Protein AF-A0A2V3PYH8-F1 (afdb_monomer)

Structure (mmCIF, N/CA/C/O backbone):
data_AF-A0A2V3PYH8-F1
#
_entry.id   AF-A0A2V3PYH8-F1
#
loop_
_atom_site.group_PDB
_atom_site.id
_atom_site.type_symbol
_atom_site.label_atom_id
_atom_site.label_alt_id
_atom_site.label_comp_id
_atom_site.label_asym_id
_atom_site.label_entity_id
_atom_site.label_seq_id
_atom_site.pdbx_PDB_ins_code
_atom_site.Cartn_x
_atom_site.Cartn_y
_atom_site.Cartn_z
_atom_site.occupancy
_atom_site.B_iso_or_equiv
_atom_site.auth_seq_id
_atom_site.auth_comp_id
_atom_site.auth_asym_id
_atom_site.auth_atom_id
_atom_site.pdbx_PDB_model_num
ATOM 1 N N . MET A 1 1 ? 28.987 2.309 -31.994 1.00 71.12 1 MET A N 1
ATOM 2 C CA . MET A 1 1 ? 28.304 2.665 -30.737 1.00 71.12 1 MET A CA 1
ATOM 3 C C . MET A 1 1 ? 28.201 4.169 -30.700 1.00 71.12 1 MET A C 1
ATOM 5 O O . MET A 1 1 ? 29.230 4.831 -30.757 1.00 71.12 1 MET A O 1
ATOM 9 N N . LYS A 1 2 ? 26.974 4.675 -30.732 1.00 86.25 2 LYS A N 1
ATOM 10 C CA . LYS A 1 2 ? 26.600 6.082 -30.857 1.00 86.25 2 LYS A CA 1
ATOM 11 C C . LYS A 1 2 ? 26.228 6.678 -29.499 1.00 86.25 2 LYS A C 1
ATOM 13 O O . LYS A 1 2 ? 26.457 7.865 -29.296 1.00 86.25 2 LYS A O 1
ATOM 18 N N . HIS A 1 3 ? 25.691 5.871 -28.577 1.00 88.50 3 HIS A N 1
ATOM 19 C CA . HIS A 1 3 ? 25.130 6.361 -27.312 1.00 88.50 3 HIS A CA 1
ATOM 20 C C . HIS A 1 3 ? 25.946 5.980 -26.070 1.00 88.50 3 HIS A C 1
ATOM 22 O O . HIS A 1 3 ? 26.006 6.759 -25.122 1.00 88.50 3 HIS A O 1
ATOM 28 N N . PHE A 1 4 ? 26.593 4.814 -26.068 1.00 91.12 4 PHE A N 1
ATOM 29 C CA . PHE A 1 4 ? 27.375 4.328 -24.925 1.00 91.12 4 PHE A CA 1
ATOM 30 C C . PHE A 1 4 ? 28.872 4.593 -25.098 1.00 91.12 4 PHE A C 1
ATOM 32 O O . PHE A 1 4 ? 29.422 4.387 -26.182 1.00 91.12 4 PHE A O 1
ATOM 39 N N . SER A 1 5 ? 29.553 4.996 -24.022 1.00 88.62 5 SER A N 1
ATOM 40 C CA . SER A 1 5 ? 31.001 5.240 -24.036 1.00 88.62 5 SER A CA 1
ATOM 41 C C . SER A 1 5 ? 31.653 4.869 -22.702 1.00 88.62 5 SER A C 1
ATOM 43 O O . SER A 1 5 ? 31.011 4.907 -21.656 1.00 88.62 5 SER A O 1
ATOM 45 N N . ASN A 1 6 ? 32.935 4.487 -22.748 1.00 88.81 6 ASN A N 1
ATOM 46 C CA . ASN A 1 6 ? 33.766 4.216 -21.566 1.00 88.81 6 ASN A CA 1
ATOM 47 C C . ASN A 1 6 ? 33.149 3.238 -20.549 1.00 88.81 6 ASN A C 1
ATOM 49 O O . ASN A 1 6 ? 33.275 3.440 -19.348 1.00 88.81 6 ASN A O 1
ATOM 53 N N . ILE A 1 7 ? 32.485 2.182 -21.026 1.00 90.75 7 ILE A N 1
ATOM 54 C CA . ILE A 1 7 ? 31.854 1.188 -20.152 1.00 90.75 7 ILE A CA 1
ATOM 55 C C . ILE A 1 7 ? 32.942 0.412 -19.401 1.00 90.75 7 ILE A C 1
ATOM 57 O O . ILE A 1 7 ? 33.804 -0.213 -20.020 1.00 90.75 7 ILE A O 1
ATOM 61 N N . THR A 1 8 ? 32.879 0.429 -18.074 1.00 89.50 8 THR A N 1
ATOM 62 C CA . THR A 1 8 ? 33.868 -0.196 -17.179 1.00 89.50 8 THR A CA 1
ATOM 63 C C . THR A 1 8 ? 33.378 -1.491 -16.528 1.00 89.50 8 THR A C 1
ATOM 65 O O . THR A 1 8 ? 34.189 -2.297 -16.075 1.00 89.50 8 THR A O 1
ATOM 68 N N . SER A 1 9 ? 32.062 -1.719 -16.492 1.00 89.94 9 SER A N 1
ATOM 69 C CA . SER A 1 9 ? 31.427 -2.898 -15.888 1.00 89.94 9 SER A CA 1
ATOM 70 C C . SER A 1 9 ? 30.002 -3.114 -16.418 1.00 89.94 9 SER A C 1
ATOM 72 O O . SER A 1 9 ? 29.448 -2.251 -17.104 1.00 89.94 9 SER A O 1
ATOM 74 N N . LEU A 1 10 ? 29.386 -4.259 -16.089 1.00 87.81 10 LEU A N 1
ATOM 75 C CA . LEU A 1 10 ? 27.975 -4.509 -16.408 1.00 87.81 10 LEU A CA 1
ATOM 76 C C . LEU A 1 10 ? 27.050 -3.523 -15.669 1.00 87.81 10 LEU A C 1
ATOM 78 O O . LEU A 1 10 ? 26.100 -3.010 -16.255 1.00 87.81 10 LEU A O 1
ATOM 82 N N . GLU A 1 11 ? 27.350 -3.212 -14.411 1.00 86.12 11 GLU A N 1
ATOM 83 C CA . GLU A 1 11 ? 26.624 -2.223 -13.608 1.00 86.12 11 GLU A CA 1
ATOM 84 C C . GLU A 1 11 ? 26.753 -0.805 -14.180 1.00 86.12 11 GLU A C 1
ATOM 86 O O . GLU A 1 11 ? 25.759 -0.082 -14.252 1.00 86.12 11 GLU A O 1
ATOM 91 N N . ASP A 1 12 ? 27.937 -0.421 -14.663 1.00 88.06 12 ASP A N 1
ATOM 92 C CA . ASP A 1 12 ? 28.145 0.855 -15.361 1.00 88.06 12 ASP A CA 1
ATOM 93 C C . ASP A 1 12 ? 27.320 0.924 -16.658 1.00 88.06 12 ASP A C 1
ATOM 95 O O . ASP A 1 12 ? 26.615 1.903 -16.899 1.00 88.06 12 ASP A O 1
ATOM 99 N N . LEU A 1 13 ? 27.280 -0.163 -17.439 1.00 91.19 13 LEU A N 1
ATOM 100 C CA . LEU A 1 13 ? 26.410 -0.263 -18.615 1.00 91.19 13 LEU A CA 1
ATOM 101 C C . LEU A 1 13 ? 24.921 -0.089 -18.261 1.00 91.19 13 LEU A C 1
ATOM 103 O O . LEU A 1 13 ? 24.219 0.675 -18.926 1.00 91.19 13 LEU A O 1
ATOM 107 N N . LYS A 1 14 ? 24.429 -0.783 -17.222 1.00 87.69 14 LYS A N 1
ATOM 108 C CA . LYS A 1 14 ? 23.042 -0.654 -16.728 1.00 87.69 14 LYS A CA 1
ATOM 109 C C . LYS A 1 14 ? 22.738 0.788 -16.299 1.00 87.69 14 LYS A C 1
ATOM 111 O O . LYS A 1 14 ? 21.694 1.330 -16.657 1.00 87.69 14 LYS A O 1
ATOM 116 N N . SER A 1 15 ? 23.668 1.427 -15.590 1.00 84.56 15 SER A N 1
ATOM 117 C CA . SER A 1 15 ? 23.543 2.814 -15.126 1.00 84.56 15 SER A CA 1
ATOM 118 C C . SER A 1 15 ? 23.487 3.818 -16.284 1.00 84.56 15 SER A C 1
ATOM 120 O O . SER A 1 15 ? 22.605 4.680 -16.316 1.00 84.56 15 SER A O 1
ATOM 122 N N . GLN A 1 16 ? 24.375 3.686 -17.277 1.00 89.38 16 GLN A N 1
ATOM 123 C CA . GLN A 1 16 ? 24.360 4.530 -18.477 1.00 89.38 16 GLN A CA 1
ATOM 124 C C . GLN A 1 16 ? 23.072 4.345 -19.286 1.00 89.38 16 GLN A C 1
ATOM 126 O O . GLN A 1 16 ? 22.468 5.334 -19.704 1.00 89.38 16 GLN A O 1
ATOM 131 N N . TYR A 1 17 ? 22.611 3.100 -19.453 1.00 88.56 17 TYR A N 1
ATOM 132 C CA . TYR A 1 17 ? 21.355 2.810 -20.147 1.00 88.56 17 TYR A CA 1
ATOM 133 C C . TYR A 1 17 ? 20.175 3.500 -19.477 1.00 88.56 17 TYR A C 1
ATOM 135 O O . TYR A 1 17 ? 19.412 4.183 -20.148 1.00 88.56 17 TYR A O 1
ATOM 143 N N . LYS A 1 18 ? 20.062 3.392 -18.152 1.00 81.75 18 LYS A N 1
ATOM 144 C CA . LYS A 1 18 ? 18.976 4.007 -17.387 1.00 81.75 18 LYS A CA 1
ATOM 145 C C . LYS A 1 18 ? 18.918 5.526 -17.578 1.00 81.75 18 LYS A C 1
ATOM 147 O O . LYS A 1 18 ? 17.846 6.070 -17.831 1.00 81.75 18 LYS A O 1
ATOM 152 N N . LYS A 1 19 ? 20.072 6.206 -17.552 1.00 83.19 19 LYS A N 1
ATOM 153 C CA . LYS A 1 19 ? 20.168 7.653 -17.826 1.00 83.19 19 LYS A CA 1
ATOM 154 C C . LYS A 1 19 ? 19.718 8.004 -19.248 1.00 83.19 19 LYS A C 1
ATOM 156 O O . LYS A 1 19 ? 18.953 8.949 -19.432 1.00 83.19 19 LYS A O 1
ATOM 161 N N . LEU A 1 20 ? 20.175 7.243 -20.243 1.00 87.31 20 LEU A N 1
ATOM 162 C CA . LEU A 1 20 ? 19.831 7.456 -21.651 1.00 87.31 20 LEU A CA 1
ATOM 163 C C . LEU A 1 20 ? 18.348 7.180 -21.931 1.00 87.31 20 LEU A C 1
ATOM 165 O O . LEU A 1 20 ? 17.705 7.976 -22.614 1.00 87.31 20 LEU A O 1
ATOM 169 N N . ALA A 1 21 ? 17.808 6.097 -21.372 1.00 83.56 21 ALA A N 1
ATOM 170 C CA . ALA A 1 21 ? 16.407 5.709 -21.481 1.00 83.56 21 ALA A CA 1
ATOM 171 C C . ALA A 1 21 ? 15.486 6.764 -20.860 1.00 83.56 21 ALA A C 1
ATOM 173 O O . ALA A 1 21 ? 14.525 7.188 -21.493 1.00 83.56 21 ALA A O 1
ATOM 174 N N . LEU A 1 22 ? 15.824 7.256 -19.663 1.00 77.06 22 LEU A N 1
ATOM 175 C CA . LEU A 1 22 ? 15.077 8.320 -18.993 1.00 77.06 22 LEU A CA 1
ATOM 176 C C . LEU A 1 22 ? 15.076 9.622 -19.809 1.00 77.06 22 LEU A C 1
ATOM 178 O O . LEU A 1 22 ? 14.039 10.267 -19.923 1.00 77.06 22 LEU A O 1
ATOM 182 N N . ALA A 1 23 ? 16.220 10.014 -20.375 1.00 81.06 23 ALA A N 1
ATOM 183 C CA . ALA A 1 23 ? 16.345 11.255 -21.141 1.00 81.06 23 ALA A CA 1
ATOM 184 C C . ALA A 1 23 ? 15.641 11.208 -22.508 1.00 81.06 23 ALA A C 1
ATOM 186 O O . ALA A 1 23 ? 15.228 12.244 -23.019 1.00 81.06 23 ALA A O 1
ATOM 187 N N . ASN A 1 24 ? 15.514 10.020 -23.108 1.00 83.31 24 ASN A N 1
ATOM 188 C CA . ASN A 1 24 ? 14.953 9.836 -24.450 1.00 83.31 24 ASN A CA 1
ATOM 189 C C . ASN A 1 24 ? 13.578 9.154 -24.441 1.00 83.31 24 ASN A C 1
ATOM 191 O O . ASN A 1 24 ? 13.083 8.768 -25.502 1.00 83.31 24 ASN A O 1
ATOM 195 N N . HIS A 1 25 ? 12.952 9.012 -23.270 1.00 77.69 25 HIS A N 1
ATOM 196 C CA . HIS A 1 25 ? 11.638 8.393 -23.157 1.00 77.69 25 HIS A CA 1
ATOM 197 C C . HIS A 1 25 ? 10.588 9.204 -23.945 1.00 77.69 25 HIS A C 1
ATOM 199 O O . HIS A 1 25 ? 10.537 10.429 -23.784 1.00 77.69 25 HIS A O 1
ATOM 205 N N . PRO A 1 26 ? 9.727 8.565 -24.763 1.00 76.19 26 PRO A N 1
ATOM 206 C CA . PRO A 1 26 ? 8.697 9.263 -25.538 1.00 76.19 26 PRO A CA 1
ATOM 207 C C . PRO A 1 26 ? 7.794 10.172 -24.695 1.00 76.19 26 PRO A C 1
ATOM 209 O O . PRO A 1 26 ? 7.548 11.315 -25.073 1.00 76.19 26 PRO A O 1
ATOM 212 N N . ASP A 1 27 ? 7.406 9.722 -23.500 1.00 67.56 27 ASP A N 1
ATOM 213 C CA . ASP A 1 27 ? 6.558 10.504 -22.581 1.00 67.56 27 ASP A CA 1
ATOM 214 C C . ASP A 1 27 ? 7.265 11.738 -21.984 1.00 67.56 27 ASP A C 1
ATOM 216 O O . ASP A 1 27 ? 6.616 12.600 -21.401 1.00 67.56 27 ASP A O 1
ATOM 220 N N . LYS A 1 28 ? 8.590 11.860 -22.154 1.00 68.94 28 LYS A N 1
ATOM 221 C CA . LYS A 1 28 ? 9.388 13.048 -21.798 1.00 68.94 28 LYS A CA 1
ATOM 222 C C . LYS A 1 28 ? 9.761 13.899 -23.018 1.00 68.94 28 LYS A C 1
ATOM 224 O O . LYS A 1 28 ? 10.675 14.716 -22.952 1.00 68.94 28 LYS A O 1
ATOM 229 N N . GLY A 1 29 ? 9.074 13.696 -24.145 1.00 71.06 29 GLY A N 1
ATOM 230 C CA . GLY A 1 29 ? 9.347 14.393 -25.404 1.00 71.06 29 GLY A CA 1
ATOM 231 C C . GLY A 1 29 ? 10.532 13.822 -26.190 1.00 71.06 29 GLY A C 1
ATOM 232 O O . GLY A 1 29 ? 11.000 14.451 -27.140 1.00 71.06 29 GLY A O 1
ATOM 233 N N . GLY A 1 30 ? 11.027 12.639 -25.815 1.00 81.94 30 GLY A N 1
ATOM 234 C CA . GLY A 1 30 ? 12.050 11.919 -26.567 1.00 81.94 30 GLY A CA 1
ATOM 235 C C . GLY A 1 30 ? 11.514 11.314 -27.869 1.00 81.94 30 GLY A C 1
ATOM 236 O O . GLY A 1 30 ? 10.321 11.056 -28.025 1.00 81.94 30 GLY A O 1
ATOM 237 N N . LYS A 1 31 ? 12.403 11.064 -28.836 1.00 85.81 31 LYS A N 1
ATOM 238 C CA . LYS A 1 31 ? 12.029 10.407 -30.099 1.00 85.81 31 LYS A CA 1
ATOM 239 C C . LYS A 1 31 ? 12.052 8.890 -29.937 1.00 85.81 31 LYS A C 1
ATOM 241 O O . LYS A 1 31 ? 13.062 8.329 -29.514 1.00 85.81 31 LYS A O 1
ATOM 246 N N . THR A 1 32 ? 10.983 8.222 -30.373 1.00 84.00 32 THR A N 1
ATOM 247 C CA . THR A 1 32 ? 10.883 6.752 -30.373 1.00 84.00 32 THR A CA 1
ATOM 248 C C . THR A 1 32 ? 12.053 6.088 -31.102 1.00 84.00 32 THR A C 1
ATOM 250 O O . THR A 1 32 ? 12.581 5.093 -30.615 1.00 84.00 32 THR A O 1
ATOM 253 N N . GLU A 1 33 ? 12.499 6.661 -32.222 1.00 88.56 33 GLU A N 1
ATOM 254 C CA . GLU A 1 33 ? 13.653 6.174 -32.992 1.00 88.56 33 GLU A CA 1
ATOM 255 C C . GLU A 1 33 ? 14.939 6.170 -32.152 1.00 88.56 33 GLU A C 1
ATOM 257 O O . GLU A 1 33 ? 15.621 5.151 -32.072 1.00 88.56 33 GLU A O 1
ATOM 262 N N . THR A 1 34 ? 15.229 7.262 -31.436 1.00 87.62 34 THR A N 1
ATOM 263 C CA . THR A 1 34 ? 16.404 7.353 -30.555 1.00 87.62 34 THR A CA 1
ATOM 264 C C . THR A 1 34 ? 16.343 6.319 -29.429 1.00 87.62 34 THR A C 1
ATOM 266 O O . THR A 1 34 ? 17.349 5.689 -29.109 1.00 87.62 34 THR A O 1
ATOM 269 N N . MET A 1 35 ? 15.162 6.096 -28.844 1.00 86.88 35 MET A N 1
ATOM 270 C CA . MET A 1 35 ? 14.977 5.074 -27.809 1.00 86.88 35 MET A CA 1
ATOM 271 C C . MET A 1 35 ? 15.228 3.658 -28.355 1.00 86.88 35 MET A C 1
ATOM 273 O O . MET A 1 35 ? 15.855 2.837 -27.687 1.00 86.88 35 MET A O 1
ATOM 277 N N . GLN A 1 36 ? 14.784 3.369 -29.582 1.00 86.38 36 GLN A N 1
ATOM 278 C CA . GLN A 1 36 ? 15.046 2.093 -30.256 1.00 86.38 36 GLN A CA 1
ATOM 279 C C . GLN A 1 36 ? 16.540 1.893 -30.549 1.00 86.38 36 GLN A C 1
ATOM 281 O O . GLN A 1 36 ? 17.060 0.802 -30.318 1.00 86.38 36 GLN A O 1
ATOM 286 N N . GLU A 1 37 ? 17.246 2.935 -30.996 1.00 91.56 37 GLU A N 1
ATOM 287 C CA . GLU A 1 37 ? 18.701 2.895 -31.197 1.00 91.56 37 GLU A CA 1
ATOM 288 C C . GLU A 1 37 ? 19.443 2.577 -29.887 1.00 91.56 37 GLU A C 1
ATOM 290 O O . GLU A 1 37 ? 20.259 1.653 -29.849 1.00 91.56 37 GLU A O 1
ATOM 295 N N . ILE A 1 38 ? 19.107 3.275 -28.794 1.00 90.19 38 ILE A N 1
ATOM 296 C CA . ILE A 1 38 ? 19.674 3.041 -27.453 1.00 90.19 38 ILE A CA 1
ATOM 297 C C . ILE A 1 38 ? 19.414 1.600 -26.993 1.00 90.19 38 ILE A C 1
ATOM 299 O O . ILE A 1 38 ? 20.326 0.923 -26.514 1.00 90.19 38 ILE A O 1
ATOM 303 N N . ASN A 1 39 ? 18.184 1.116 -27.167 1.00 87.81 39 ASN A N 1
ATOM 304 C CA . ASN A 1 39 ? 17.783 -0.244 -26.818 1.00 87.81 39 ASN A CA 1
ATOM 305 C C . ASN A 1 39 ? 18.604 -1.302 -27.563 1.00 87.81 39 ASN A C 1
ATOM 307 O O . ASN A 1 39 ? 19.069 -2.259 -26.941 1.00 87.81 39 ASN A O 1
ATOM 311 N N . ASN A 1 40 ? 18.807 -1.122 -28.868 1.00 90.19 40 ASN A N 1
ATOM 312 C CA . ASN A 1 40 ? 19.567 -2.054 -29.698 1.00 90.19 40 ASN A CA 1
ATOM 313 C C . ASN A 1 40 ? 21.052 -2.083 -29.314 1.00 90.19 40 ASN A C 1
ATOM 315 O O . ASN A 1 40 ? 21.637 -3.160 -29.191 1.00 90.19 40 ASN A O 1
ATOM 319 N N . GLU A 1 41 ? 21.670 -0.916 -29.092 1.00 92.69 41 GLU A N 1
ATOM 320 C CA . GLU A 1 41 ? 23.067 -0.853 -28.640 1.00 92.69 41 GLU A CA 1
ATOM 321 C C . GLU A 1 41 ? 23.249 -1.516 -27.271 1.00 92.69 41 GLU A C 1
ATOM 323 O O . GLU A 1 41 ? 24.219 -2.251 -27.060 1.00 92.69 41 GLU A O 1
ATOM 328 N N . TYR A 1 42 ? 22.291 -1.309 -26.365 1.00 92.19 42 TYR A N 1
ATOM 329 C CA . TYR A 1 42 ? 22.303 -1.919 -25.045 1.00 92.19 42 TYR A CA 1
ATOM 330 C C . TYR A 1 42 ? 22.237 -3.448 -25.095 1.00 92.19 42 TYR A C 1
ATOM 332 O O . TYR A 1 42 ? 23.017 -4.098 -24.405 1.00 92.19 42 TYR A O 1
ATOM 340 N N . ASP A 1 43 ? 21.374 -4.040 -25.926 1.00 90.69 43 ASP A N 1
ATOM 341 C CA . ASP A 1 43 ? 21.240 -5.504 -26.030 1.00 90.69 43 ASP A CA 1
ATOM 342 C C . ASP A 1 43 ? 22.543 -6.188 -26.453 1.00 90.69 43 ASP A C 1
ATOM 344 O O . ASP A 1 43 ? 22.939 -7.224 -25.899 1.00 90.69 43 ASP A O 1
ATOM 348 N N . ILE A 1 44 ? 23.233 -5.581 -27.420 1.00 91.50 44 ILE A N 1
ATOM 349 C CA . ILE A 1 44 ? 24.523 -6.061 -27.917 1.00 91.50 44 ILE A CA 1
ATOM 350 C C . ILE A 1 44 ? 25.561 -5.985 -26.794 1.00 91.50 44 ILE A C 1
ATOM 352 O O . ILE A 1 44 ? 26.234 -6.972 -26.484 1.00 91.50 44 ILE A O 1
ATOM 356 N N . LEU A 1 45 ? 25.669 -4.823 -26.150 1.00 91.69 45 LEU A N 1
ATOM 357 C CA . LEU A 1 45 ? 26.633 -4.580 -25.082 1.00 91.69 45 LEU A CA 1
ATOM 358 C C . LEU A 1 45 ? 26.387 -5.460 -23.858 1.00 91.69 45 LEU A C 1
ATOM 360 O O . LEU A 1 45 ? 27.333 -6.020 -23.306 1.00 91.69 45 LEU A O 1
ATOM 364 N N . PHE A 1 46 ? 25.130 -5.6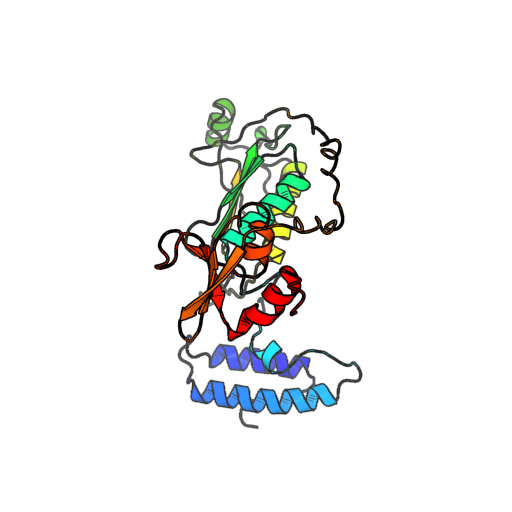28 -23.460 1.00 91.75 46 PHE A N 1
ATOM 365 C CA . PHE A 1 46 ? 24.744 -6.453 -22.326 1.00 91.75 46 PHE A CA 1
ATOM 366 C C . PHE A 1 46 ? 25.163 -7.904 -22.549 1.00 91.75 46 PHE A C 1
ATOM 368 O O . PHE A 1 46 ? 25.734 -8.523 -21.656 1.00 91.75 46 PHE A O 1
ATOM 375 N N . SER A 1 47 ? 24.962 -8.431 -23.760 1.00 90.00 47 SER A N 1
ATOM 376 C CA . SER A 1 47 ? 25.391 -9.786 -24.126 1.00 90.00 47 SER A CA 1
ATOM 377 C C . SER A 1 47 ? 26.911 -9.953 -24.012 1.00 90.00 47 SER A C 1
ATOM 379 O O . SER A 1 47 ? 27.389 -10.938 -23.444 1.00 90.00 47 SER A O 1
ATOM 381 N N . ILE A 1 48 ? 27.678 -8.959 -24.477 1.00 90.38 48 ILE A N 1
ATOM 382 C CA . ILE A 1 48 ? 29.145 -8.958 -24.383 1.00 90.38 48 ILE A CA 1
ATOM 383 C C . ILE A 1 48 ? 29.593 -8.925 -22.916 1.00 90.38 48 ILE A C 1
ATOM 385 O O . ILE A 1 48 ? 30.394 -9.761 -22.500 1.00 90.38 48 ILE A O 1
ATOM 389 N N . TRP A 1 49 ? 29.080 -7.989 -22.116 1.00 89.88 49 TRP A N 1
ATOM 390 C CA . TRP A 1 49 ? 29.477 -7.827 -20.714 1.00 89.88 49 TRP A CA 1
ATOM 391 C C . TRP A 1 49 ? 29.012 -8.977 -19.825 1.00 89.88 49 TRP A C 1
ATOM 393 O O . TRP A 1 49 ? 29.778 -9.427 -18.977 1.00 89.88 49 TRP A O 1
ATOM 403 N N . LYS A 1 50 ? 27.823 -9.535 -20.075 1.00 88.19 50 LYS A N 1
ATOM 404 C CA . LYS A 1 50 ? 27.337 -10.737 -19.390 1.00 88.19 50 LYS A CA 1
ATOM 405 C C . LYS A 1 50 ? 28.255 -11.934 -19.633 1.00 88.19 50 LYS A C 1
ATOM 407 O O . LYS A 1 50 ? 28.506 -12.694 -18.705 1.00 88.19 50 LYS A O 1
ATOM 412 N N . SER A 1 51 ? 28.788 -12.090 -20.848 1.00 87.56 51 SER A N 1
ATOM 413 C CA . SER A 1 51 ? 29.715 -13.189 -21.162 1.00 87.56 51 SER A CA 1
ATOM 414 C C . SER A 1 51 ? 31.066 -13.079 -20.439 1.00 87.56 51 SER A C 1
ATOM 416 O O . SER A 1 51 ? 31.734 -14.088 -20.238 1.00 87.56 51 SER A O 1
ATOM 418 N N . LYS A 1 52 ? 31.451 -11.865 -20.019 1.00 87.88 52 LYS A N 1
ATOM 419 C CA . LYS A 1 52 ? 32.702 -11.577 -19.299 1.00 87.88 52 LYS A CA 1
ATOM 420 C C . LYS A 1 52 ? 32.608 -11.769 -17.782 1.00 87.88 52 LYS A C 1
ATOM 422 O O . LYS A 1 52 ? 33.634 -11.696 -17.110 1.00 87.88 52 LYS A O 1
ATOM 427 N N . LEU A 1 53 ? 31.412 -11.979 -17.228 1.00 84.50 53 LEU A N 1
ATOM 428 C CA . LEU A 1 53 ? 31.245 -12.195 -15.792 1.00 84.50 53 LEU A CA 1
ATOM 429 C C . LEU A 1 53 ? 31.787 -13.566 -15.374 1.00 84.50 53 LEU A C 1
ATOM 431 O O . LEU A 1 53 ? 31.469 -14.587 -15.980 1.00 84.50 53 LEU A O 1
ATOM 435 N N . SER A 1 54 ? 32.551 -13.597 -14.281 1.00 77.12 54 SER A N 1
ATOM 436 C CA . SER A 1 54 ? 32.974 -14.843 -13.628 1.00 77.12 54 SER A CA 1
ATOM 437 C C . SER A 1 54 ? 31.806 -15.569 -12.949 1.00 77.12 54 SER A C 1
ATOM 439 O O . SER A 1 54 ? 31.809 -16.795 -12.844 1.00 77.12 54 SER A O 1
ATOM 441 N N . VAL A 1 55 ? 30.787 -14.818 -12.519 1.00 77.81 55 VAL A N 1
ATOM 442 C CA . VAL A 1 55 ? 29.568 -15.326 -11.884 1.00 77.81 55 VAL A CA 1
ATOM 443 C C . VAL A 1 55 ? 28.430 -15.347 -12.900 1.00 77.81 55 VAL A C 1
ATOM 445 O O . VAL A 1 55 ? 28.118 -14.338 -13.533 1.00 77.81 55 VAL A O 1
ATOM 448 N N . LYS A 1 56 ? 27.770 -16.499 -13.047 1.00 78.19 56 LYS A N 1
ATOM 449 C CA . LYS A 1 56 ? 26.602 -16.626 -13.927 1.00 78.19 56 LYS A CA 1
ATOM 450 C C . LYS A 1 56 ? 25.408 -15.876 -13.332 1.00 78.19 56 LYS A C 1
ATOM 452 O O . LYS A 1 56 ? 24.958 -16.202 -12.239 1.00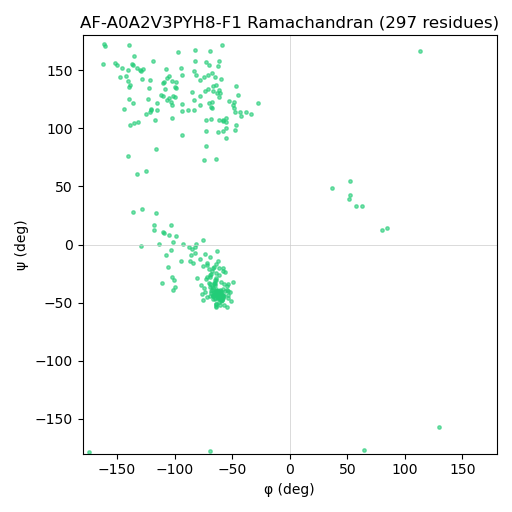 78.19 56 LYS A O 1
ATOM 457 N N . THR A 1 57 ? 24.874 -14.919 -14.088 1.00 77.56 57 THR A N 1
ATOM 458 C CA . THR A 1 57 ? 23.639 -14.183 -13.774 1.00 77.56 57 THR A CA 1
ATOM 459 C C . THR A 1 57 ? 22.481 -14.627 -14.676 1.00 77.56 57 THR A C 1
ATOM 461 O O . THR A 1 57 ? 22.667 -14.893 -15.871 1.00 77.56 57 THR A O 1
ATOM 464 N N . ASN A 1 58 ? 21.268 -14.677 -14.117 1.00 82.44 58 ASN A N 1
ATOM 465 C CA . ASN A 1 58 ? 20.031 -14.941 -14.863 1.00 82.44 58 ASN A CA 1
ATOM 466 C C . ASN A 1 58 ? 19.465 -13.683 -15.545 1.00 82.44 58 ASN A C 1
ATOM 468 O O . ASN A 1 58 ? 18.544 -13.796 -16.349 1.00 82.44 58 ASN A O 1
ATOM 472 N N . GLU A 1 59 ? 20.026 -12.501 -15.277 1.00 81.31 59 GLU A N 1
ATOM 473 C CA . GLU A 1 59 ? 19.578 -11.242 -15.876 1.00 81.31 59 GLU A CA 1
ATOM 474 C C . GLU A 1 59 ? 19.693 -11.268 -17.404 1.00 81.31 59 GLU A C 1
ATOM 476 O O . GLU A 1 59 ? 20.651 -11.790 -17.980 1.00 81.31 59 GLU A O 1
ATOM 481 N N . THR A 1 60 ? 18.726 -10.667 -18.079 1.00 82.81 60 THR A N 1
ATOM 482 C CA . THR A 1 60 ? 18.712 -10.479 -19.531 1.00 82.81 60 THR A CA 1
ATOM 483 C C . THR A 1 60 ? 18.692 -8.991 -19.842 1.00 82.81 60 THR A C 1
ATOM 485 O O . THR A 1 60 ? 18.241 -8.197 -19.020 1.00 82.81 60 THR A O 1
ATOM 488 N N . ALA A 1 61 ? 19.121 -8.607 -21.044 1.00 78.88 61 ALA A N 1
ATOM 489 C CA . ALA A 1 61 ? 19.015 -7.215 -21.466 1.00 78.88 61 ALA A CA 1
ATOM 490 C C . ALA A 1 61 ? 17.552 -6.745 -21.411 1.00 78.88 61 ALA A C 1
ATOM 492 O O . ALA A 1 61 ? 17.251 -5.663 -20.929 1.00 78.88 61 ALA A O 1
ATOM 493 N N . GLN A 1 62 ? 16.604 -7.610 -21.782 1.00 76.69 62 GLN A N 1
ATOM 494 C CA . GLN A 1 62 ? 15.188 -7.290 -21.651 1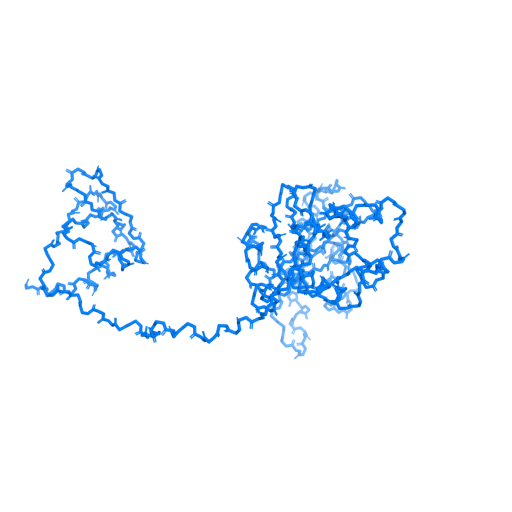.00 76.69 62 GLN A CA 1
ATOM 495 C C . GLN A 1 62 ? 14.769 -7.025 -20.199 1.00 76.69 62 GLN A C 1
ATOM 497 O O . GLN A 1 62 ? 14.072 -6.044 -19.965 1.00 76.69 62 GLN A O 1
ATOM 502 N N . SER A 1 63 ? 15.194 -7.856 -19.239 1.00 75.25 63 SER A N 1
ATOM 503 C CA . SER A 1 63 ? 14.800 -7.692 -17.833 1.00 75.25 63 SER A CA 1
ATOM 504 C C . SER A 1 63 ? 15.336 -6.400 -17.217 1.00 75.25 63 SER A C 1
ATOM 506 O O . SER A 1 63 ? 14.637 -5.780 -16.423 1.00 75.25 63 SER A O 1
ATOM 508 N N . THR A 1 64 ? 16.537 -5.969 -17.611 1.00 74.50 64 THR A N 1
ATOM 509 C CA . THR A 1 64 ? 17.146 -4.718 -17.134 1.00 74.50 64 THR A CA 1
ATOM 510 C C . THR A 1 64 ? 16.613 -3.486 -17.862 1.00 74.50 64 THR A C 1
ATOM 512 O O . THR A 1 64 ? 16.536 -2.409 -17.279 1.00 74.50 64 THR A O 1
ATOM 515 N N . ARG A 1 65 ? 16.186 -3.622 -19.122 1.00 74.12 65 ARG A N 1
ATOM 516 C CA . ARG A 1 65 ? 15.497 -2.543 -19.844 1.00 74.12 65 ARG A CA 1
ATOM 517 C C . ARG A 1 65 ? 14.071 -2.307 -19.369 1.00 74.12 65 ARG A C 1
ATOM 519 O O . ARG A 1 65 ? 13.584 -1.190 -19.475 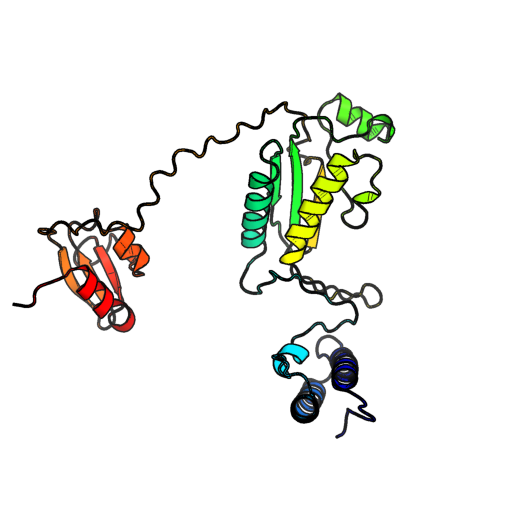1.00 74.12 65 ARG A O 1
ATOM 526 N N . SER A 1 66 ? 13.412 -3.357 -18.885 1.00 63.62 66 SER A N 1
ATOM 527 C CA . SER A 1 66 ? 12.090 -3.279 -18.259 1.00 63.62 66 SER A CA 1
ATOM 528 C C . SER A 1 66 ? 12.133 -2.854 -16.789 1.00 63.62 66 SER A C 1
ATOM 530 O O . SER A 1 66 ? 11.092 -2.830 -16.136 1.00 63.62 66 SER A O 1
ATOM 532 N N . GLU A 1 67 ? 13.323 -2.594 -16.244 1.00 68.50 67 GLU A N 1
ATOM 533 C CA . GLU A 1 67 ? 13.484 -2.090 -14.885 1.00 68.50 67 GLU A CA 1
ATOM 534 C C . GLU A 1 67 ? 13.287 -0.576 -14.801 1.00 68.50 67 GLU A C 1
ATOM 536 O O . GLU A 1 67 ? 13.217 0.136 -15.799 1.00 68.50 67 GLU A O 1
ATOM 541 N N . PHE A 1 68 ? 13.160 -0.110 -13.563 1.00 64.25 68 PHE A N 1
ATOM 542 C CA . PHE A 1 68 ? 12.840 1.258 -13.185 1.00 64.25 68 PHE A CA 1
ATOM 543 C C . PHE A 1 68 ? 13.643 2.333 -13.908 1.00 64.25 68 PHE A C 1
ATOM 545 O O . PHE A 1 68 ? 14.873 2.255 -13.987 1.00 64.25 68 PHE A O 1
ATOM 552 N N . TYR A 1 69 ? 12.947 3.382 -14.336 1.00 60.34 69 TYR A N 1
ATOM 553 C CA . TYR A 1 69 ? 13.491 4.527 -15.052 1.00 60.34 69 TYR A CA 1
ATOM 554 C C . TYR A 1 69 ? 14.223 5.501 -14.122 1.00 60.34 69 TYR A C 1
ATOM 556 O O . TYR A 1 69 ? 15.252 6.060 -14.504 1.00 60.34 69 TYR A O 1
ATOM 564 N N . THR A 1 70 ? 13.761 5.679 -12.885 1.00 62.47 70 THR A N 1
ATOM 565 C CA . THR A 1 70 ? 14.377 6.577 -11.896 1.00 62.47 70 THR A CA 1
ATOM 566 C C . THR A 1 70 ? 15.367 5.824 -11.018 1.00 62.47 70 THR A C 1
ATOM 568 O O . THR A 1 70 ? 15.179 4.646 -10.710 1.00 62.47 70 THR A O 1
ATOM 571 N N . ALA A 1 71 ? 16.456 6.476 -10.601 1.00 63.72 71 ALA A N 1
ATOM 572 C CA . ALA A 1 71 ? 17.495 5.857 -9.765 1.00 63.72 71 ALA A CA 1
ATOM 573 C C . ALA A 1 71 ? 16.954 5.270 -8.446 1.00 63.72 71 ALA A C 1
ATOM 575 O O . ALA A 1 71 ? 17.554 4.341 -7.914 1.00 63.72 71 ALA A O 1
ATOM 576 N N . TRP A 1 72 ? 15.813 5.775 -7.980 1.00 69.44 72 TRP A N 1
ATOM 577 C CA . TRP A 1 72 ? 15.156 5.410 -6.725 1.00 69.44 72 TRP A CA 1
ATOM 578 C C . TRP A 1 72 ? 14.118 4.301 -6.873 1.00 69.44 72 TRP A C 1
ATOM 580 O O . TRP A 1 72 ? 13.491 3.917 -5.888 1.00 69.44 72 TRP A O 1
ATOM 590 N N . GLY A 1 73 ? 13.931 3.794 -8.092 1.00 80.56 73 GLY A N 1
ATOM 591 C CA . GLY A 1 73 ? 12.907 2.807 -8.344 1.00 80.56 73 GLY A CA 1
ATOM 592 C C . GLY A 1 73 ? 13.165 1.467 -7.657 1.00 80.56 73 GLY A C 1
ATOM 593 O O . GLY A 1 73 ? 14.279 0.939 -7.687 1.00 80.56 73 GLY A O 1
ATOM 594 N N . 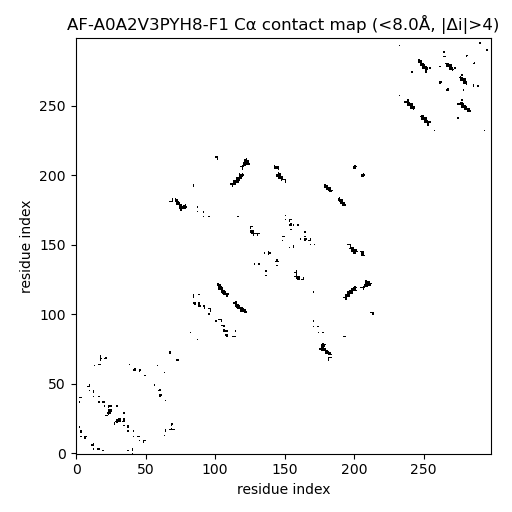TRP A 1 74 ? 12.115 0.903 -7.070 1.00 86.25 74 TRP A N 1
ATOM 595 C CA . TRP A 1 74 ? 12.138 -0.343 -6.311 1.00 86.25 74 TRP A CA 1
ATOM 596 C C . TRP A 1 74 ? 10.874 -1.179 -6.559 1.00 86.25 74 TRP A C 1
ATOM 598 O O . TRP A 1 74 ? 9.789 -0.628 -6.737 1.00 86.25 74 TRP A O 1
ATOM 608 N N . LYS A 1 75 ? 11.005 -2.514 -6.566 1.00 87.94 75 LYS A N 1
ATOM 609 C CA . LYS A 1 75 ? 9.892 -3.488 -6.578 1.00 87.94 75 LYS A CA 1
ATOM 610 C C . LYS A 1 75 ? 10.016 -4.370 -5.354 1.00 87.94 75 LYS A C 1
ATOM 612 O O . LYS A 1 75 ? 11.118 -4.805 -5.030 1.00 87.94 75 LYS A O 1
ATOM 617 N N . GLY A 1 76 ? 8.879 -4.694 -4.760 1.00 84.94 76 GLY A N 1
ATOM 618 C CA . GLY A 1 76 ? 8.796 -5.740 -3.763 1.00 84.94 76 GLY A CA 1
ATOM 619 C C . GLY A 1 76 ? 8.980 -7.132 -4.364 1.00 84.94 76 GLY A C 1
ATOM 620 O O . GLY A 1 76 ? 8.685 -7.373 -5.538 1.00 84.94 76 GLY A O 1
ATOM 621 N N . ASP A 1 77 ? 9.447 -8.061 -3.533 1.00 83.44 77 ASP A N 1
ATOM 622 C CA . ASP A 1 77 ? 9.787 -9.430 -3.943 1.00 83.44 77 ASP A CA 1
ATOM 623 C C . ASP A 1 77 ? 8.582 -10.241 -4.446 1.00 83.44 77 ASP A C 1
ATOM 625 O O . ASP A 1 77 ? 8.736 -11.164 -5.245 1.00 83.44 77 ASP A O 1
ATOM 629 N N . ASN A 1 78 ? 7.372 -9.874 -4.015 1.00 90.12 78 ASN A N 1
ATOM 630 C CA . ASN A 1 78 ? 6.115 -10.506 -4.413 1.00 90.12 78 ASN A CA 1
ATOM 631 C C . ASN A 1 78 ? 5.383 -9.731 -5.524 1.00 90.12 78 ASN A C 1
ATOM 633 O O . ASN A 1 78 ? 4.238 -10.060 -5.854 1.00 90.12 78 ASN A O 1
ATOM 637 N N . TYR A 1 79 ? 6.003 -8.697 -6.107 1.00 89.88 79 TYR A N 1
ATOM 638 C CA . TYR A 1 79 ? 5.382 -7.925 -7.177 1.00 89.88 79 TYR A CA 1
ATOM 639 C C . TYR A 1 79 ? 5.068 -8.811 -8.389 1.00 89.88 79 TYR A C 1
ATOM 641 O O . TYR A 1 79 ? 5.913 -9.535 -8.918 1.00 89.88 79 TYR A O 1
ATOM 649 N N . ASN A 1 80 ? 3.829 -8.710 -8.867 1.00 85.44 80 ASN A N 1
ATOM 650 C CA . ASN A 1 80 ? 3.353 -9.406 -10.051 1.00 85.44 80 ASN A CA 1
ATOM 651 C C . ASN A 1 80 ? 2.376 -8.505 -10.807 1.00 85.44 80 ASN A C 1
ATOM 653 O O . ASN A 1 80 ? 1.290 -8.213 -10.311 1.00 85.44 80 ASN A O 1
ATOM 657 N N . SER A 1 81 ? 2.732 -8.125 -12.033 1.00 85.88 81 SER A N 1
ATOM 658 C CA . SER A 1 81 ? 1.925 -7.241 -12.886 1.00 85.88 81 SER A CA 1
ATOM 659 C C . SER A 1 81 ? 0.550 -7.808 -13.267 1.00 85.88 81 SER A C 1
ATOM 661 O O . SER A 1 81 ? -0.313 -7.068 -13.732 1.00 85.88 81 SER A O 1
ATOM 663 N N . ASN A 1 82 ? 0.312 -9.110 -13.067 1.00 90.19 82 ASN A N 1
ATOM 664 C CA . ASN A 1 82 ? -0.998 -9.728 -13.284 1.00 90.19 82 ASN A CA 1
ATOM 665 C C . ASN A 1 82 ? -1.947 -9.578 -12.084 1.00 90.19 82 ASN A C 1
ATOM 667 O O . ASN A 1 82 ? -3.150 -9.810 -12.236 1.00 90.19 82 ASN A O 1
ATOM 671 N N . LEU A 1 83 ? -1.434 -9.233 -10.899 1.00 91.75 83 LEU A N 1
ATOM 672 C CA . LEU A 1 83 ? -2.255 -9.004 -9.713 1.00 91.75 83 LEU A CA 1
ATOM 673 C C . LEU A 1 83 ? -2.807 -7.584 -9.740 1.00 91.75 83 LEU A C 1
ATOM 675 O O . LEU A 1 83 ? -2.060 -6.612 -9.805 1.00 91.75 83 LEU A O 1
ATOM 679 N N . ARG A 1 84 ? -4.131 -7.455 -9.647 1.00 92.50 84 ARG A N 1
ATOM 680 C CA . ARG A 1 84 ? -4.761 -6.141 -9.494 1.00 92.50 84 ARG A CA 1
ATOM 681 C C . ARG A 1 84 ? -4.718 -5.722 -8.028 1.00 92.50 84 ARG A C 1
ATOM 683 O O . ARG A 1 84 ? -4.724 -6.572 -7.138 1.00 92.50 84 ARG A O 1
ATOM 690 N N . THR A 1 85 ? -4.822 -4.424 -7.756 1.00 95.38 85 THR A N 1
ATOM 691 C CA . THR A 1 85 ? -4.828 -3.874 -6.386 1.00 95.38 85 THR A CA 1
ATOM 692 C C . THR A 1 85 ? -5.892 -4.515 -5.488 1.00 95.38 85 THR A C 1
ATOM 694 O O . THR A 1 85 ? -5.649 -4.766 -4.313 1.00 95.38 85 THR A O 1
ATOM 697 N N . LYS A 1 86 ? -7.051 -4.897 -6.044 1.00 95.81 86 LYS A N 1
ATOM 698 C CA . LYS A 1 86 ? -8.095 -5.644 -5.315 1.00 95.81 86 LYS A CA 1
ATOM 699 C C . LYS A 1 86 ? -7.675 -7.057 -4.883 1.00 95.81 86 LYS A C 1
ATOM 701 O O . LYS A 1 86 ? -8.144 -7.542 -3.854 1.00 95.81 86 LYS A O 1
ATOM 706 N N . ASP A 1 87 ? -6.833 -7.721 -5.673 1.00 96.44 87 ASP A N 1
ATOM 707 C CA . ASP A 1 87 ? -6.337 -9.066 -5.387 1.00 96.44 87 ASP A CA 1
ATOM 708 C C . ASP A 1 87 ? -5.262 -8.967 -4.299 1.00 96.44 87 ASP A C 1
ATOM 710 O O . ASP A 1 87 ? -5.317 -9.693 -3.308 1.00 96.44 87 ASP A O 1
ATOM 714 N N . ILE A 1 88 ? -4.384 -7.965 -4.409 1.00 97.31 88 ILE A N 1
ATOM 715 C CA . ILE A 1 88 ? -3.402 -7.600 -3.378 1.00 97.31 88 ILE A CA 1
ATOM 716 C C . ILE A 1 88 ? -4.110 -7.260 -2.057 1.00 97.31 88 ILE A C 1
ATOM 718 O O . ILE A 1 88 ? -3.771 -7.814 -1.017 1.00 97.31 88 ILE A O 1
ATOM 722 N N . ALA A 1 89 ? -5.176 -6.453 -2.086 1.00 98.19 89 ALA A N 1
ATOM 723 C CA . ALA A 1 89 ? -5.979 -6.134 -0.903 1.00 98.19 89 ALA A CA 1
ATOM 724 C C . ALA A 1 89 ? -6.556 -7.380 -0.210 1.00 98.19 89 ALA A C 1
ATOM 726 O O . ALA A 1 89 ? -6.697 -7.410 1.015 1.00 98.19 89 ALA A O 1
ATOM 727 N N . LYS A 1 90 ? -6.907 -8.421 -0.976 1.00 98.12 90 LYS A N 1
ATOM 728 C CA . LYS A 1 90 ? -7.360 -9.698 -0.415 1.00 98.12 90 LYS A CA 1
ATOM 729 C C . LYS A 1 90 ? -6.211 -10.438 0.273 1.00 98.12 90 LYS A C 1
ATOM 731 O O . LYS A 1 90 ? -6.412 -10.907 1.388 1.00 98.12 90 LYS A O 1
ATOM 736 N N . ILE A 1 91 ? -5.038 -10.483 -0.355 1.00 98.12 91 ILE A N 1
ATOM 737 C CA . ILE A 1 91 ? -3.834 -11.118 0.196 1.00 98.12 91 ILE A CA 1
ATOM 738 C C . ILE A 1 91 ? -3.411 -10.434 1.505 1.00 98.12 91 ILE A C 1
ATOM 740 O O . ILE A 1 91 ? -3.266 -11.099 2.527 1.00 98.12 91 ILE A O 1
ATOM 744 N N . VAL A 1 92 ? -3.312 -9.100 1.515 1.00 98.31 92 VAL A N 1
ATOM 745 C CA . VAL A 1 92 ? -2.975 -8.314 2.719 1.00 98.31 92 VAL A CA 1
ATOM 746 C C . VAL A 1 92 ? -4.005 -8.537 3.829 1.00 98.31 92 VAL A C 1
ATOM 748 O O . VAL A 1 92 ? -3.648 -8.725 4.991 1.00 98.31 92 VAL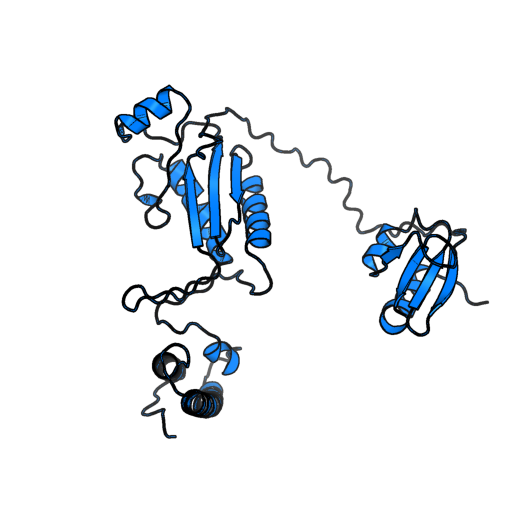 A O 1
ATOM 751 N N . ARG A 1 93 ? -5.298 -8.592 3.485 1.00 98.44 93 ARG A N 1
ATOM 752 C CA . ARG A 1 93 ? -6.358 -8.902 4.454 1.00 98.44 93 ARG A CA 1
ATOM 753 C C . ARG A 1 93 ? -6.191 -10.287 5.080 1.00 98.44 93 ARG A C 1
ATOM 755 O O . ARG A 1 93 ? -6.454 -10.433 6.270 1.00 98.44 93 ARG A O 1
ATOM 762 N N . GLU A 1 94 ? -5.838 -11.298 4.292 1.00 98.19 94 GLU A N 1
ATOM 763 C CA . GLU A 1 94 ? -5.633 -12.668 4.779 1.00 98.19 94 GLU A CA 1
ATOM 764 C C . GLU A 1 94 ? -4.419 -12.742 5.710 1.00 98.19 94 GLU A C 1
ATOM 766 O O . GLU A 1 94 ? -4.564 -13.234 6.829 1.00 98.19 94 GLU A O 1
ATOM 771 N N . TYR A 1 95 ? -3.298 -12.136 5.312 1.00 98.38 95 TYR A N 1
ATOM 772 C CA . TYR A 1 95 ? -2.087 -12.018 6.127 1.00 98.38 95 TYR A CA 1
ATOM 773 C C . TYR A 1 95 ? -2.358 -11.384 7.499 1.00 98.38 95 TYR A C 1
ATOM 775 O O . TYR A 1 95 ? -2.084 -11.989 8.535 1.00 98.38 95 TYR A O 1
ATOM 783 N N . LEU A 1 96 ? -2.979 -10.199 7.528 1.00 98.19 96 LEU A N 1
ATOM 784 C CA . LEU A 1 96 ? -3.251 -9.492 8.784 1.00 98.19 96 LEU A CA 1
ATOM 785 C C . LEU A 1 96 ? -4.243 -10.241 9.671 1.00 98.19 96 LEU A C 1
ATOM 787 O O . LEU A 1 96 ? -4.134 -10.210 10.892 1.00 98.19 96 LEU A O 1
ATOM 791 N N . LYS A 1 97 ? -5.213 -10.934 9.070 1.00 96.62 97 LYS A N 1
ATOM 792 C CA . LYS A 1 97 ? -6.187 -1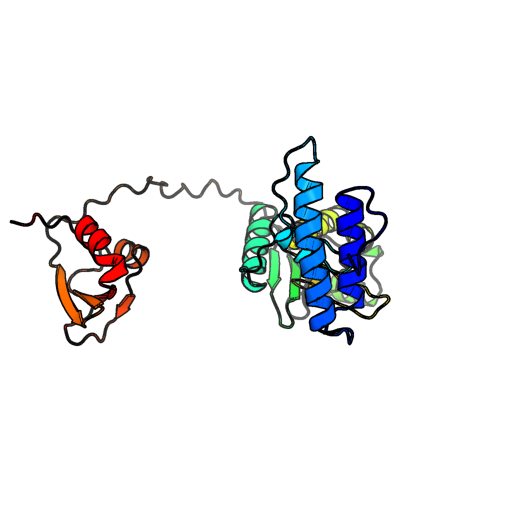1.733 9.815 1.00 96.62 97 LYS A CA 1
ATOM 793 C C . LYS A 1 97 ? -5.556 -12.963 10.464 1.00 96.62 97 LYS A C 1
ATOM 795 O O . LYS A 1 97 ? -6.028 -13.391 11.515 1.00 96.62 97 LYS A O 1
ATOM 800 N N . GLU A 1 98 ? -4.555 -13.556 9.823 1.00 96.50 98 GLU A N 1
ATOM 801 C CA . GLU A 1 98 ? -3.815 -14.693 10.365 1.00 96.50 98 GLU A CA 1
ATOM 802 C C . GLU A 1 98 ? -2.843 -14.252 11.460 1.00 96.50 98 GLU A C 1
ATOM 804 O O . GLU A 1 98 ? -2.860 -14.820 12.551 1.00 96.50 98 GLU A O 1
ATOM 809 N N . LYS A 1 99 ? -2.059 -13.202 11.198 1.00 97.06 99 LYS A N 1
ATOM 810 C CA . LYS A 1 99 ? -1.026 -12.709 12.116 1.00 97.06 99 LYS A CA 1
ATOM 811 C C . LYS A 1 99 ? -1.597 -11.962 13.324 1.00 97.06 99 LYS A C 1
ATOM 813 O O . LYS A 1 99 ? -1.106 -12.127 14.437 1.00 97.06 99 LYS A O 1
ATOM 818 N N . TYR A 1 100 ? -2.667 -11.190 13.127 1.00 96.38 100 TYR A N 1
ATOM 819 C CA . TYR A 1 100 ? -3.301 -10.353 14.151 1.00 96.38 100 TYR A CA 1
ATOM 820 C C . TYR A 1 100 ? -4.802 -10.677 14.301 1.00 96.38 100 TYR A C 1
ATOM 822 O O . TYR A 1 100 ? -5.659 -9.824 14.061 1.00 96.38 100 TYR A O 1
ATOM 830 N N . PRO A 1 101 ? -5.170 -11.902 14.726 1.00 96.00 101 PRO A N 1
ATOM 831 C CA . PRO A 1 101 ? -6.556 -12.389 14.697 1.00 96.00 101 PRO A CA 1
ATOM 832 C C . PRO A 1 101 ? -7.512 -11.653 15.647 1.00 96.00 101 PRO A C 1
ATOM 834 O O . PRO A 1 101 ? -8.732 -11.719 15.482 1.00 96.00 101 PRO A O 1
ATOM 837 N N . THR A 1 102 ? -6.976 -10.972 16.659 1.00 95.50 102 THR A N 1
ATOM 838 C CA . THR A 1 102 ? -7.729 -10.145 17.611 1.00 95.50 102 THR A CA 1
ATOM 839 C C . THR A 1 102 ? -7.941 -8.713 17.119 1.00 95.50 102 THR A C 1
ATOM 841 O O . THR A 1 102 ? -8.808 -8.012 17.639 1.00 95.50 102 THR A O 1
ATOM 844 N N . TYR A 1 103 ? -7.219 -8.294 16.081 1.00 97.06 103 TYR A N 1
ATOM 845 C CA . TYR A 1 103 ? -7.352 -6.986 15.454 1.00 97.06 103 TYR A CA 1
ATOM 846 C C . TYR A 1 103 ? -8.309 -7.074 14.264 1.00 97.06 103 TYR A C 1
ATOM 848 O O . TYR A 1 103 ? -8.469 -8.115 13.622 1.00 97.06 103 TYR A O 1
ATOM 856 N N . LYS A 1 104 ? -8.983 -5.969 13.954 1.00 97.81 104 LYS A N 1
ATOM 857 C CA . LYS A 1 104 ? -9.849 -5.868 12.778 1.00 97.81 104 LYS A CA 1
ATOM 858 C C . LYS A 1 104 ? -9.354 -4.757 11.881 1.00 97.81 104 LYS A C 1
ATOM 860 O O . LYS A 1 104 ? -9.447 -3.586 12.232 1.00 97.81 104 LYS A O 1
ATOM 865 N N . PHE A 1 105 ? -8.932 -5.137 10.686 1.00 98.25 105 PHE A N 1
ATOM 866 C CA . PHE A 1 105 ? -8.545 -4.202 9.643 1.00 98.25 105 PHE A CA 1
ATOM 867 C C . PHE A 1 105 ? -9.623 -4.111 8.561 1.00 98.25 105 PHE A C 1
ATOM 869 O O . PHE A 1 105 ? -10.262 -5.105 8.200 1.00 98.25 105 PHE A O 1
ATOM 876 N N . SER A 1 106 ? -9.798 -2.918 8.001 1.00 98.06 106 SER A N 1
ATOM 877 C CA . SER A 1 106 ? -10.461 -2.705 6.719 1.00 98.06 106 SER A CA 1
ATOM 878 C C . SER A 1 106 ? -9.399 -2.458 5.660 1.00 98.06 106 SER A C 1
ATOM 880 O O . SER A 1 106 ? -8.824 -1.378 5.616 1.00 98.06 106 SER A O 1
ATOM 882 N N . ILE A 1 107 ? -9.218 -3.430 4.769 1.00 98.19 107 ILE A N 1
ATOM 883 C CA . ILE A 1 107 ? -8.325 -3.315 3.616 1.00 98.19 107 ILE A CA 1
ATOM 884 C C . ILE A 1 107 ? -9.197 -3.059 2.395 1.00 98.19 107 ILE A C 1
ATOM 886 O O . ILE A 1 107 ? -10.076 -3.877 2.095 1.00 98.19 107 ILE A O 1
ATOM 890 N N . THR A 1 108 ? -8.995 -1.941 1.714 1.00 97.06 108 THR A N 1
ATOM 891 C CA . THR A 1 108 ? -9.780 -1.538 0.543 1.00 97.06 108 THR A CA 1
ATOM 892 C C . THR A 1 108 ? -8.868 -1.167 -0.615 1.00 97.06 108 THR A C 1
ATOM 894 O O . THR A 1 108 ? -7.760 -0.702 -0.400 1.00 97.06 108 THR A O 1
ATOM 897 N N . ALA A 1 109 ? -9.339 -1.391 -1.840 1.00 96.00 109 ALA A N 1
ATOM 898 C CA . ALA A 1 109 ? -8.679 -0.913 -3.048 1.00 96.00 109 ALA A CA 1
ATOM 899 C C . ALA A 1 109 ? -9.616 0.092 -3.732 1.00 96.00 109 ALA A C 1
ATOM 901 O O . ALA A 1 109 ? -10.423 -0.336 -4.565 1.00 96.00 109 ALA A O 1
ATOM 902 N N . PRO A 1 110 ? -9.633 1.365 -3.288 1.00 89.62 110 PRO A N 1
ATOM 903 C CA . PRO A 1 110 ? -10.419 2.397 -3.951 1.00 89.62 110 PRO A CA 1
ATOM 904 C C . PRO A 1 110 ? -9.817 2.734 -5.324 1.00 89.62 110 PRO A C 1
ATOM 906 O O . PRO A 1 110 ? -8.862 2.099 -5.784 1.00 89.62 110 PRO A O 1
ATOM 909 N N . ASP A 1 111 ? -10.416 3.704 -6.007 1.00 84.00 111 ASP A N 1
ATOM 910 C CA . ASP A 1 111 ? -9.988 4.122 -7.340 1.00 84.00 111 ASP A CA 1
ATOM 911 C C . ASP A 1 111 ? -8.523 4.613 -7.373 1.00 84.00 111 ASP A C 1
ATOM 913 O O . ASP A 1 111 ? -7.855 4.778 -6.348 1.00 84.00 111 ASP A O 1
ATOM 917 N N . TYR A 1 112 ? -8.016 4.845 -8.587 1.00 82.88 112 TYR A N 1
ATOM 918 C CA . TYR A 1 112 ? -6.663 5.365 -8.839 1.00 82.88 112 TYR A CA 1
ATOM 919 C C . TYR A 1 112 ? -5.525 4.456 -8.361 1.00 82.88 112 TYR A C 1
ATOM 921 O O . TYR A 1 112 ? -4.467 4.942 -7.982 1.00 82.88 112 TYR A O 1
ATOM 929 N N . ASN A 1 113 ? -5.725 3.134 -8.411 1.00 90.62 113 ASN A N 1
ATOM 930 C CA . ASN A 1 113 ? -4.745 2.149 -7.949 1.00 90.62 113 ASN A CA 1
ATOM 931 C C . ASN A 1 113 ? -4.287 2.457 -6.519 1.00 90.62 113 ASN A C 1
ATOM 933 O O . ASN A 1 113 ? -3.102 2.599 -6.272 1.00 90.62 113 ASN A O 1
ATOM 937 N N . SER A 1 114 ? -5.205 2.589 -5.570 1.00 94.88 114 SER A N 1
ATOM 938 C CA . SER A 1 114 ? -4.839 2.820 -4.169 1.00 94.88 114 SER A CA 1
ATOM 939 C C . SER A 1 114 ? -5.090 1.573 -3.332 1.00 94.88 114 SER A C 1
ATOM 941 O O . SER A 1 114 ? -5.974 0.771 -3.643 1.00 94.88 114 SER A O 1
ATOM 943 N N . LEU A 1 115 ? -4.313 1.395 -2.271 1.00 97.88 115 LEU A N 1
ATOM 944 C CA . LEU A 1 115 ? -4.490 0.367 -1.261 1.00 97.88 115 LEU A CA 1
ATOM 945 C C . LEU A 1 115 ? -4.576 1.041 0.107 1.00 97.88 115 LEU A C 1
ATOM 947 O O . LEU A 1 115 ? -3.590 1.559 0.627 1.00 97.88 115 LEU A O 1
ATOM 951 N N . ASP A 1 116 ? -5.760 0.974 0.699 1.00 97.62 116 ASP A N 1
ATOM 952 C CA . ASP A 1 116 ? -6.058 1.600 1.979 1.00 97.62 116 ASP A CA 1
ATOM 953 C C . ASP A 1 116 ? -6.119 0.543 3.078 1.00 97.62 116 ASP A C 1
ATOM 955 O O . ASP A 1 116 ? -6.903 -0.410 2.989 1.00 97.62 116 ASP A O 1
ATOM 959 N N . ILE A 1 117 ? -5.345 0.743 4.141 1.00 98.38 117 ILE A N 1
ATOM 960 C CA . ILE A 1 117 ? -5.293 -0.109 5.329 1.00 98.38 117 ILE A CA 1
ATOM 961 C C . ILE A 1 117 ? -5.759 0.708 6.537 1.00 98.38 117 ILE A C 1
ATOM 963 O O . ILE A 1 117 ? -5.038 1.557 7.050 1.00 98.38 117 ILE A O 1
ATOM 967 N N . ALA A 1 118 ? -6.965 0.423 7.025 1.00 98.50 118 ALA A N 1
ATOM 968 C CA . ALA A 1 118 ? -7.515 1.068 8.216 1.00 98.50 118 ALA A CA 1
ATOM 969 C C . ALA A 1 118 ? -7.595 0.086 9.390 1.00 98.50 118 ALA A C 1
ATOM 971 O O . ALA A 1 118 ? -8.210 -0.978 9.252 1.00 98.50 118 ALA A O 1
ATOM 972 N N . LEU A 1 119 ? -7.046 0.441 10.554 1.00 98.56 119 LEU A N 1
ATOM 973 C CA . LEU A 1 119 ? -7.243 -0.316 11.793 1.00 98.56 119 LEU A CA 1
ATOM 974 C C . LEU A 1 119 ? -8.565 0.108 12.450 1.00 98.56 119 LEU A C 1
ATOM 976 O O . LEU A 1 119 ? -8.723 1.254 12.852 1.00 98.56 119 LEU A O 1
ATOM 980 N N . LEU A 1 120 ? -9.528 -0.810 12.551 1.00 98.19 120 LEU A N 1
ATOM 981 C CA . LEU A 1 120 ? -10.877 -0.524 13.053 1.00 98.19 120 LEU A CA 1
ATOM 982 C C . LEU A 1 120 ? -11.093 -0.962 14.500 1.00 98.19 120 LEU A C 1
ATOM 984 O O . LEU A 1 120 ? -11.794 -0.285 15.244 1.00 98.19 120 LEU A O 1
ATOM 988 N N . GLU A 1 121 ? -10.554 -2.118 14.888 1.00 97.31 121 GLU A N 1
ATOM 989 C CA . GLU A 1 121 ? -10.726 -2.643 16.246 1.00 97.31 121 GLU A CA 1
ATOM 990 C C . GLU A 1 121 ? -9.429 -3.280 16.742 1.00 97.31 121 GLU A C 1
ATOM 992 O O . GLU A 1 121 ? -8.765 -3.987 15.978 1.00 97.31 121 GLU A O 1
ATOM 997 N N . ALA A 1 122 ? -9.112 -3.081 18.019 1.00 97.00 122 ALA A N 1
ATOM 998 C CA . ALA A 1 122 ? -7.969 -3.697 18.692 1.00 97.00 122 ALA A CA 1
ATOM 999 C C . ALA A 1 122 ? -8.359 -4.202 20.097 1.00 97.00 122 ALA A C 1
ATOM 1001 O O . ALA A 1 122 ? -9.321 -3.689 20.673 1.00 97.00 122 ALA A O 1
ATOM 1002 N N . PRO A 1 123 ? -7.641 -5.199 20.654 1.00 95.56 123 PRO A N 1
ATOM 1003 C CA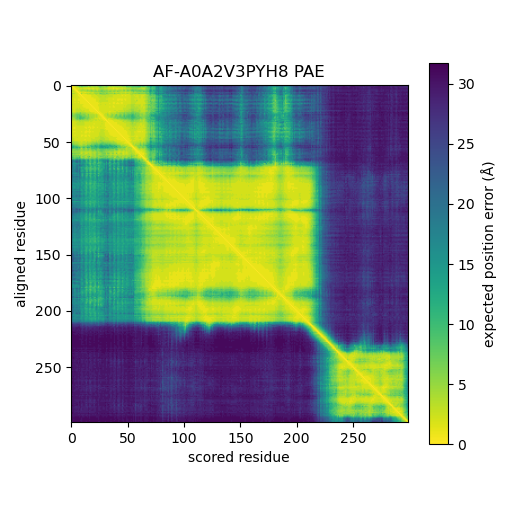 . PRO A 1 123 ? -7.943 -5.758 21.976 1.00 95.56 123 PRO A CA 1
ATOM 1004 C C . PRO A 1 123 ? -7.595 -4.839 23.150 1.00 95.56 123 PRO A C 1
ATOM 1006 O O . PRO A 1 123 ? -8.113 -5.039 24.244 1.00 95.56 123 PRO A O 1
ATOM 1009 N N . GLN A 1 124 ? -6.758 -3.836 22.916 1.00 93.44 124 GLN A N 1
ATOM 1010 C CA . GLN A 1 124 ? -6.375 -2.816 23.879 1.00 93.44 124 GLN A CA 1
ATOM 1011 C C . GLN A 1 124 ? -6.308 -1.464 23.182 1.00 93.44 124 GLN A C 1
ATOM 1013 O O . GLN A 1 124 ? -6.374 -1.388 21.950 1.00 93.44 124 GLN A O 1
ATOM 1018 N N . ASP A 1 125 ? -6.146 -0.412 23.976 1.00 94.62 125 ASP A N 1
ATOM 1019 C CA . ASP A 1 125 ? -5.913 0.905 23.419 1.00 94.62 125 ASP A CA 1
ATOM 1020 C C . ASP A 1 125 ? -4.588 0.956 22.647 1.00 94.62 125 ASP A C 1
ATOM 1022 O O . ASP A 1 125 ? -3.560 0.401 23.046 1.00 94.62 125 ASP A O 1
ATOM 1026 N N . VAL A 1 126 ? -4.654 1.602 21.493 1.00 96.50 126 VAL A N 1
ATOM 1027 C CA . VAL A 1 126 ? -3.548 1.785 20.552 1.00 96.50 126 VAL A CA 1
ATOM 1028 C C . VAL A 1 126 ? -3.142 3.252 20.443 1.00 96.50 126 VAL A C 1
ATOM 1030 O O . VAL A 1 126 ? -2.213 3.575 19.704 1.00 96.50 126 VAL A O 1
ATOM 1033 N N . ILE A 1 127 ? -3.819 4.122 21.194 1.00 97.75 127 ILE A N 1
ATOM 1034 C CA . ILE A 1 127 ? -3.657 5.567 21.179 1.00 97.75 127 ILE A CA 1
ATOM 1035 C C . ILE A 1 127 ? -2.991 6.042 22.469 1.00 97.75 127 ILE A C 1
ATOM 1037 O O . ILE A 1 127 ? -3.298 5.575 23.563 1.00 97.75 127 ILE A O 1
ATOM 1041 N N . VAL A 1 128 ? -2.079 7.000 22.339 1.00 97.62 128 VAL A N 1
ATOM 1042 C CA . VAL A 1 128 ? -1.506 7.741 23.463 1.00 97.62 128 VAL A CA 1
ATOM 1043 C C . VAL A 1 128 ? -2.335 9.009 23.644 1.00 97.62 128 VAL A C 1
ATOM 1045 O O . VAL A 1 128 ? -2.109 10.007 22.964 1.00 97.62 128 VAL A O 1
ATOM 1048 N N . TYR A 1 129 ? -3.328 8.953 24.537 1.00 96.06 129 TYR A N 1
ATOM 1049 C CA . TYR A 1 129 ? -4.325 10.018 24.721 1.00 96.06 129 TYR A CA 1
ATOM 1050 C C . TYR A 1 129 ? -3.710 11.410 24.923 1.00 96.06 129 TYR A C 1
ATOM 1052 O O . TYR A 1 129 ? -4.189 12.388 24.351 1.00 96.06 129 TYR A O 1
ATOM 1060 N N . ASP A 1 130 ? -2.629 11.510 25.698 1.00 97.38 130 ASP A N 1
ATOM 1061 C CA . ASP A 1 130 ? -2.002 12.796 26.021 1.00 97.38 130 ASP A CA 1
ATOM 1062 C C . ASP A 1 130 ? -1.419 13.505 24.790 1.00 97.38 130 ASP A C 1
ATOM 1064 O O . ASP A 1 130 ? -1.445 14.738 24.739 1.00 97.38 130 ASP A O 1
ATOM 1068 N N . ASN A 1 131 ? -1.004 12.736 23.777 1.00 97.44 131 ASN A N 1
ATOM 1069 C CA . ASN A 1 131 ? -0.417 13.230 22.528 1.00 97.44 131 ASN A CA 1
ATOM 1070 C C . ASN A 1 131 ? -1.470 13.613 21.476 1.00 97.44 131 ASN A C 1
ATOM 1072 O O . ASN A 1 131 ? -1.127 14.112 20.407 1.00 97.44 131 ASN A O 1
ATOM 1076 N N . LEU A 1 132 ? -2.755 13.392 21.760 1.00 96.25 132 LEU A N 1
ATOM 1077 C CA . LEU A 1 132 ? -3.839 13.866 20.909 1.00 96.25 132 LEU A CA 1
ATOM 1078 C C . LEU A 1 132 ? -4.036 15.380 21.060 1.00 96.25 132 LEU A C 1
ATOM 1080 O O . LEU A 1 132 ? -3.958 15.931 22.166 1.00 96.25 132 LEU A O 1
ATOM 1084 N N . ASP A 1 133 ? -4.382 16.044 19.959 1.00 96.12 133 ASP A N 1
ATOM 1085 C CA . ASP A 1 133 ? -4.887 17.418 20.009 1.00 96.12 133 ASP A CA 1
ATOM 1086 C C . ASP A 1 133 ? -6.291 17.487 20.651 1.00 96.12 133 ASP A C 1
ATOM 1088 O O . ASP A 1 133 ? -6.964 16.470 20.843 1.00 96.12 133 ASP A O 1
ATOM 1092 N N . ASP A 1 134 ? -6.756 18.687 21.004 1.00 96.94 134 ASP A N 1
ATOM 1093 C CA . ASP A 1 134 ? -8.040 18.872 21.702 1.00 96.94 134 ASP A CA 1
ATOM 1094 C C . ASP A 1 134 ? -9.247 18.342 20.906 1.00 96.94 134 ASP A C 1
ATOM 1096 O O . ASP A 1 134 ? -10.218 17.840 21.482 1.00 96.94 134 ASP A O 1
ATOM 1100 N N . CYS A 1 135 ? -9.186 18.414 19.575 1.00 95.25 135 CYS A N 1
ATOM 1101 C CA . CYS A 1 135 ? -10.242 17.927 18.693 1.00 95.25 135 CYS A CA 1
ATOM 1102 C C . CYS A 1 135 ? -10.267 16.392 18.680 1.00 95.25 135 CYS A C 1
ATOM 1104 O O . CYS A 1 135 ? -11.315 15.767 18.852 1.00 95.25 135 CYS A O 1
ATOM 1106 N N . GLN A 1 136 ? -9.096 15.770 18.567 1.00 95.88 136 GLN A N 1
ATOM 1107 C CA . GLN A 1 136 ? -8.920 14.325 18.645 1.00 95.88 136 GLN A CA 1
ATOM 1108 C C . GLN A 1 136 ? -9.316 13.779 20.020 1.00 95.88 136 GLN A C 1
ATOM 1110 O O . GLN A 1 136 ? -10.011 12.767 20.082 1.00 95.88 136 GLN A O 1
ATOM 1115 N N . LYS A 1 137 ? -8.961 14.460 21.118 1.00 97.44 137 LYS A N 1
ATOM 1116 C CA . LYS A 1 137 ? -9.392 14.094 22.481 1.00 97.44 137 LYS A CA 1
ATOM 1117 C C . LYS A 1 137 ? -10.911 14.062 22.597 1.00 97.44 137 LYS A C 1
ATOM 1119 O O . LYS A 1 137 ? -11.466 13.108 23.142 1.00 97.44 137 LYS A O 1
ATOM 1124 N N . LYS A 1 138 ? -11.602 15.062 22.038 1.00 97.38 138 LYS A N 1
ATOM 1125 C CA . LYS A 1 138 ? -13.069 15.073 21.976 1.00 97.38 138 LYS A CA 1
ATOM 1126 C C . LYS A 1 138 ? -13.606 13.828 21.259 1.00 97.38 138 LYS A C 1
ATOM 1128 O O . LYS A 1 138 ? -14.426 13.114 21.830 1.00 97.38 138 LYS A O 1
ATOM 1133 N N . TYR A 1 139 ? -13.116 13.529 20.055 1.00 96.25 139 TYR A N 1
ATOM 1134 C CA . TYR A 1 139 ? -13.577 12.360 19.296 1.00 96.25 139 TYR A CA 1
ATOM 1135 C C . TYR A 1 139 ? -13.221 11.024 19.953 1.00 96.25 139 TYR A C 1
ATOM 1137 O O . TYR A 1 139 ? -13.983 10.064 19.839 1.00 96.25 139 TYR A O 1
ATOM 1145 N N . TYR A 1 140 ? -12.085 10.951 20.646 1.00 95.25 140 TYR A N 1
ATOM 1146 C CA . TYR A 1 140 ? -11.706 9.790 21.445 1.00 95.25 140 TYR A CA 1
ATOM 1147 C C . TYR A 1 140 ? -12.749 9.542 22.544 1.00 95.25 140 TYR A C 1
ATOM 1149 O O . TYR A 1 140 ? -13.325 8.458 22.612 1.00 95.25 140 TYR A O 1
ATOM 1157 N N . ASN A 1 141 ? -13.079 10.572 23.330 1.00 94.94 141 ASN A N 1
ATOM 1158 C CA . ASN A 1 141 ? -14.053 10.476 24.423 1.00 94.94 141 ASN A CA 1
ATOM 1159 C C . ASN A 1 141 ? -15.482 10.168 23.931 1.00 94.94 141 ASN A C 1
ATOM 1161 O O . ASN A 1 141 ? -16.250 9.499 24.620 1.00 94.94 141 ASN A O 1
ATOM 1165 N N . GLU A 1 142 ? -15.833 10.616 22.724 1.00 95.69 142 GLU A N 1
ATOM 1166 C CA . GLU A 1 142 ? -17.118 10.331 22.069 1.00 95.69 142 GLU A CA 1
ATOM 1167 C C . GLU A 1 142 ? -17.153 8.957 21.361 1.00 95.69 142 GLU A C 1
ATOM 1169 O O . GLU A 1 142 ? -18.197 8.561 20.843 1.00 95.69 142 GLU A O 1
ATOM 1174 N N . ASN A 1 143 ? -16.051 8.191 21.360 1.00 93.38 143 ASN A N 1
ATOM 1175 C CA . ASN A 1 143 ? -15.888 6.932 20.613 1.00 93.38 143 ASN A CA 1
ATOM 1176 C C . ASN A 1 143 ? -16.112 7.080 19.092 1.00 93.38 143 ASN A C 1
ATOM 1178 O O . ASN A 1 143 ? -16.592 6.160 18.418 1.00 93.38 143 ASN A O 1
ATOM 1182 N N . THR A 1 144 ? -15.757 8.242 18.539 1.00 95.94 144 THR A N 1
ATOM 1183 C CA . THR A 1 144 ? -15.858 8.578 17.109 1.00 95.94 144 THR A CA 1
ATOM 1184 C C . THR A 1 144 ? -14.502 8.883 16.471 1.00 95.94 144 THR A C 1
ATOM 1186 O O . THR A 1 144 ? -14.442 9.405 15.354 1.00 95.94 144 THR A O 1
ATOM 1189 N N . LEU A 1 145 ? -13.403 8.567 17.161 1.00 96.38 145 LEU A N 1
ATOM 1190 C CA . LEU A 1 145 ? -12.057 8.856 16.682 1.00 96.38 145 LEU A CA 1
ATOM 1191 C C . LEU A 1 145 ? -11.765 8.139 15.362 1.00 96.38 145 LEU A C 1
ATOM 1193 O O . LEU A 1 145 ? -11.902 6.919 15.228 1.00 96.38 145 LEU A O 1
ATOM 1197 N N . ASN A 1 146 ? -11.327 8.933 14.395 1.00 97.06 146 ASN A N 1
ATOM 1198 C CA . ASN A 1 146 ? -10.695 8.474 13.176 1.00 97.06 146 ASN A CA 1
ATOM 1199 C C . ASN A 1 146 ? -9.667 9.518 12.734 1.00 97.06 146 ASN A C 1
ATOM 1201 O O . ASN A 1 146 ? -9.889 10.712 12.936 1.00 97.06 146 ASN A O 1
ATOM 1205 N N . PHE A 1 147 ? -8.545 9.075 12.178 1.00 96.88 147 PHE A N 1
ATOM 1206 C CA . PHE A 1 147 ? -7.533 9.961 11.610 1.00 96.88 147 PHE A CA 1
ATOM 1207 C C . PHE A 1 147 ? -6.591 9.199 10.680 1.00 96.88 147 PHE A C 1
ATOM 1209 O O . PHE A 1 147 ? -6.370 7.994 10.838 1.00 96.88 147 PHE A O 1
ATOM 1216 N N . ASP A 1 148 ? -5.996 9.929 9.743 1.00 97.00 148 ASP A N 1
ATOM 1217 C CA . ASP A 1 148 ? -4.991 9.388 8.838 1.00 97.00 148 ASP A CA 1
ATOM 1218 C C . ASP A 1 148 ? -3.631 9.254 9.532 1.00 97.00 148 ASP A C 1
ATOM 1220 O O . ASP A 1 148 ? -3.197 10.107 10.320 1.00 97.00 148 ASP A O 1
ATOM 1224 N N . VAL A 1 149 ? -2.946 8.163 9.207 1.00 96.69 149 VAL A N 1
ATOM 1225 C CA . VAL A 1 149 ? -1.580 7.869 9.634 1.00 96.69 149 VAL A CA 1
ATOM 1226 C C . VAL A 1 149 ? -0.672 8.074 8.432 1.00 96.69 149 VAL A C 1
ATOM 1228 O O . VAL A 1 149 ? -0.866 7.473 7.374 1.00 96.69 149 VAL A O 1
ATOM 1231 N N . ASN A 1 150 ? 0.346 8.918 8.585 1.00 94.56 150 ASN A N 1
ATOM 1232 C CA . ASN A 1 150 ? 1.328 9.117 7.529 1.00 94.56 150 ASN A CA 1
ATOM 1233 C C . ASN A 1 150 ? 2.239 7.884 7.438 1.00 94.56 150 ASN A C 1
ATOM 1235 O O . ASN A 1 150 ? 3.117 7.685 8.278 1.00 94.56 150 ASN A O 1
ATOM 1239 N N . TYR A 1 151 ? 2.056 7.080 6.391 1.00 91.56 151 TYR A N 1
ATOM 1240 C CA . TYR A 1 151 ? 2.798 5.836 6.186 1.00 91.56 151 TYR A CA 1
ATOM 1241 C C . TYR A 1 151 ? 4.313 6.030 5.983 1.00 91.56 151 TYR A C 1
ATOM 1243 O O . TYR A 1 151 ? 5.076 5.091 6.178 1.00 91.56 151 TYR A O 1
ATOM 1251 N N . TYR A 1 152 ? 4.788 7.242 5.666 1.00 87.12 152 TYR A N 1
ATOM 1252 C CA . TYR A 1 152 ? 6.226 7.549 5.636 1.00 87.12 152 TYR A CA 1
ATOM 1253 C C . TYR A 1 152 ? 6.841 7.694 7.037 1.00 87.12 152 TYR A C 1
ATOM 1255 O O . TYR A 1 152 ? 8.065 7.662 7.191 1.00 87.12 152 TYR A O 1
ATOM 1263 N N . HIS A 1 153 ? 6.013 7.910 8.061 1.00 91.94 153 HIS A N 1
ATOM 1264 C CA . HIS A 1 153 ? 6.441 8.286 9.408 1.00 91.94 153 HIS A CA 1
ATOM 1265 C C . HIS A 1 153 ? 5.703 7.510 10.507 1.00 91.94 153 HIS A C 1
ATOM 1267 O O . HIS A 1 153 ? 5.606 8.004 11.627 1.00 91.94 153 HIS A O 1
ATOM 1273 N N . ILE A 1 154 ? 5.238 6.285 10.221 1.00 91.12 154 ILE A N 1
ATOM 1274 C CA . ILE A 1 154 ? 4.497 5.433 11.174 1.00 91.12 154 ILE A CA 1
ATOM 1275 C C . ILE A 1 154 ? 5.257 5.311 12.497 1.00 91.12 154 ILE A C 1
ATOM 1277 O O . ILE A 1 154 ? 4.699 5.558 13.561 1.00 91.12 154 ILE A O 1
ATOM 1281 N N . SER A 1 155 ? 6.555 5.004 12.437 1.00 87.25 155 SER A N 1
ATOM 1282 C CA . SER A 1 155 ? 7.408 4.829 13.621 1.00 87.25 155 SER A CA 1
ATOM 1283 C C . SER A 1 155 ? 7.544 6.082 14.496 1.00 87.25 155 SER A C 1
ATOM 1285 O O . SER A 1 155 ? 7.872 5.963 15.680 1.00 87.25 155 SER A O 1
ATOM 1287 N N . LYS A 1 156 ? 7.267 7.266 13.935 1.00 90.94 156 LYS A N 1
ATOM 1288 C CA . LYS A 1 156 ? 7.367 8.576 14.593 1.00 90.94 156 LYS A CA 1
ATOM 1289 C C . LYS A 1 156 ? 6.014 9.163 15.003 1.00 90.94 156 LYS A C 1
ATOM 1291 O O . LYS A 1 156 ? 6.012 10.228 15.608 1.00 90.94 156 LYS A O 1
ATOM 1296 N N . ASP A 1 157 ? 4.897 8.519 14.664 1.00 94.50 157 ASP A N 1
ATOM 1297 C CA . ASP A 1 157 ? 3.565 8.995 15.046 1.00 94.50 157 ASP A CA 1
ATOM 1298 C C . ASP A 1 157 ? 3.352 8.767 16.550 1.00 94.50 157 ASP A C 1
ATOM 1300 O O . ASP A 1 157 ? 3.055 7.661 17.008 1.00 94.50 157 ASP A O 1
ATOM 1304 N N . ASP A 1 158 ? 3.580 9.817 17.333 1.00 95.88 158 ASP A N 1
ATOM 1305 C CA . ASP A 1 158 ? 3.549 9.797 18.795 1.00 95.88 158 ASP A CA 1
ATOM 1306 C C . ASP A 1 158 ? 2.133 9.664 19.367 1.00 95.88 158 ASP A C 1
ATOM 1308 O O . ASP A 1 158 ? 1.977 9.257 20.519 1.00 95.88 158 ASP A O 1
ATOM 1312 N N . ARG A 1 159 ? 1.097 9.897 18.555 1.00 97.62 159 ARG A N 1
ATOM 1313 C CA . ARG A 1 159 ? -0.302 9.600 18.894 1.00 97.62 159 ARG A CA 1
ATOM 1314 C C . ARG A 1 159 ? -0.545 8.099 19.041 1.00 97.62 159 ARG A C 1
ATOM 1316 O O . ARG A 1 159 ? -1.541 7.704 19.643 1.00 97.62 159 ARG A O 1
ATOM 1323 N N . LEU A 1 160 ? 0.331 7.257 18.489 1.00 97.69 160 LEU A N 1
ATOM 1324 C CA . LEU A 1 160 ? 0.212 5.802 18.500 1.00 97.69 160 LEU A CA 1
ATOM 1325 C C . LEU A 1 160 ? 1.130 5.162 19.547 1.00 97.69 160 LEU A C 1
ATOM 1327 O O . LEU A 1 160 ? 2.303 5.527 19.704 1.00 97.69 160 LEU A O 1
ATOM 1331 N N . THR A 1 161 ? 0.625 4.123 20.214 1.00 97.88 161 THR A N 1
ATOM 1332 C CA . THR A 1 161 ? 1.465 3.275 21.070 1.00 97.88 161 THR A CA 1
ATOM 1333 C C . THR A 1 161 ? 2.552 2.591 20.239 1.00 97.88 161 THR A C 1
ATOM 1335 O O . THR A 1 161 ? 2.382 2.353 19.043 1.00 97.88 161 THR A O 1
ATOM 1338 N N . GLU A 1 162 ? 3.674 2.243 20.871 1.00 96.56 162 GLU A N 1
ATOM 1339 C CA . GLU A 1 162 ? 4.783 1.540 20.206 1.00 96.56 162 GLU A CA 1
ATOM 1340 C C . GLU A 1 162 ? 4.304 0.259 19.509 1.00 96.56 162 GLU A C 1
ATOM 1342 O O . GLU A 1 162 ? 4.557 0.056 18.325 1.00 96.56 162 GLU A O 1
ATOM 1347 N N . LEU A 1 163 ? 3.485 -0.539 20.201 1.00 95.62 163 LEU A N 1
ATOM 1348 C CA . LEU A 1 163 ? 2.885 -1.745 19.637 1.00 95.62 163 LEU A CA 1
ATOM 1349 C C . LEU A 1 163 ? 2.019 -1.455 18.402 1.00 95.62 163 LEU A C 1
ATOM 1351 O O . LEU A 1 163 ? 2.045 -2.219 17.440 1.00 95.62 163 LEU A O 1
ATOM 1355 N N . CYS A 1 164 ? 1.238 -0.371 18.406 1.00 97.56 164 CYS A N 1
ATOM 1356 C CA . CYS A 1 164 ? 0.437 -0.009 17.240 1.00 97.56 164 CYS A CA 1
ATOM 1357 C C . CYS A 1 164 ? 1.313 0.381 16.050 1.00 97.56 164 CYS A C 1
ATOM 1359 O O . CYS A 1 164 ? 1.005 -0.006 14.922 1.00 97.56 164 CYS A O 1
ATOM 1361 N N . ARG A 1 165 ? 2.398 1.124 16.295 1.00 97.06 165 ARG A N 1
ATOM 1362 C CA . ARG A 1 165 ? 3.349 1.516 15.250 1.00 97.06 165 ARG A CA 1
ATOM 1363 C C . ARG A 1 165 ? 3.979 0.292 14.596 1.00 97.06 165 ARG A C 1
ATOM 1365 O O . ARG A 1 165 ? 3.962 0.213 13.375 1.00 97.06 165 ARG A O 1
ATOM 1372 N N . GLU A 1 166 ? 4.411 -0.689 15.384 1.00 95.69 166 GLU A N 1
ATOM 1373 C CA . GLU A 1 166 ? 4.958 -1.956 14.875 1.00 95.69 166 GLU A CA 1
ATOM 1374 C C . GLU A 1 166 ? 3.943 -2.736 14.024 1.00 95.69 166 GLU A C 1
ATOM 1376 O O . GLU A 1 166 ? 4.261 -3.205 12.935 1.00 95.69 166 GLU A O 1
ATOM 1381 N N . ILE A 1 167 ? 2.688 -2.837 14.474 1.00 97.75 167 ILE A N 1
ATOM 1382 C CA . ILE A 1 167 ? 1.633 -3.548 13.733 1.00 97.75 167 ILE A CA 1
ATOM 1383 C C . ILE A 1 167 ? 1.313 -2.856 12.401 1.00 97.75 167 ILE A C 1
ATOM 1385 O O . ILE A 1 167 ? 1.128 -3.520 11.380 1.00 97.75 167 ILE A O 1
ATOM 1389 N N . LEU A 1 168 ? 1.212 -1.525 12.404 1.00 97.81 168 LEU A N 1
ATOM 1390 C CA . LEU A 1 168 ? 0.959 -0.754 11.189 1.00 97.81 168 LEU A CA 1
ATOM 1391 C C . LEU A 1 168 ? 2.160 -0.800 10.238 1.00 97.81 168 LEU A C 1
ATOM 1393 O O . LEU A 1 168 ? 1.959 -0.950 9.034 1.00 97.81 168 LEU A O 1
ATOM 1397 N N . GLN A 1 169 ? 3.384 -0.731 10.764 1.00 95.50 169 GLN A N 1
ATOM 1398 C CA . GLN A 1 169 ? 4.604 -0.858 9.972 1.00 95.50 169 GLN A CA 1
ATOM 1399 C C . GLN A 1 169 ? 4.679 -2.233 9.303 1.00 95.50 169 GLN A C 1
ATOM 1401 O O . GLN A 1 169 ? 4.887 -2.306 8.099 1.00 95.50 169 GLN A O 1
ATOM 1406 N N . ASP A 1 170 ? 4.393 -3.312 10.033 1.00 96.88 170 ASP A N 1
ATOM 1407 C CA . ASP A 1 170 ? 4.347 -4.664 9.470 1.00 96.88 170 ASP A CA 1
ATOM 1408 C C . ASP A 1 170 ? 3.286 -4.809 8.367 1.00 96.88 170 ASP A C 1
ATOM 1410 O O . ASP A 1 170 ? 3.532 -5.418 7.323 1.00 96.88 170 ASP A O 1
ATOM 1414 N N . ALA A 1 171 ? 2.101 -4.222 8.571 1.00 98.00 171 ALA A N 1
ATOM 1415 C CA . ALA A 1 171 ? 1.045 -4.205 7.563 1.00 98.00 171 ALA A CA 1
ATOM 1416 C C . ALA A 1 171 ? 1.477 -3.470 6.287 1.00 98.00 171 ALA A C 1
ATOM 1418 O O . ALA A 1 171 ? 1.212 -3.947 5.178 1.00 98.00 171 ALA A O 1
ATOM 1419 N N . PHE A 1 172 ? 2.139 -2.323 6.452 1.00 96.56 172 PHE A N 1
ATOM 1420 C CA . PHE A 1 172 ? 2.691 -1.536 5.359 1.00 96.56 172 PHE A CA 1
ATOM 1421 C C . PHE A 1 172 ? 3.789 -2.309 4.626 1.00 96.56 172 PHE A C 1
ATOM 1423 O O . PHE A 1 172 ? 3.677 -2.518 3.421 1.00 96.56 172 PHE A O 1
ATOM 1430 N N . ASP A 1 173 ? 4.796 -2.810 5.338 1.00 93.75 173 ASP A N 1
ATOM 1431 C CA . ASP A 1 173 ? 5.937 -3.519 4.756 1.00 93.75 173 ASP A CA 1
ATOM 1432 C C . ASP A 1 173 ? 5.484 -4.751 3.969 1.00 93.75 173 ASP A C 1
ATOM 1434 O O . ASP A 1 173 ? 5.903 -4.955 2.825 1.00 93.75 173 ASP A O 1
ATOM 1438 N N . PHE A 1 174 ? 4.551 -5.533 4.525 1.00 97.38 174 PHE A N 1
ATOM 1439 C CA . PHE A 1 174 ? 3.986 -6.683 3.826 1.00 97.38 174 PHE A CA 1
ATOM 1440 C C . PHE A 1 174 ? 3.260 -6.275 2.538 1.00 97.38 174 PHE A C 1
ATOM 1442 O O . PHE A 1 174 ? 3.468 -6.895 1.491 1.00 97.38 174 PHE A O 1
ATOM 1449 N N . ALA A 1 175 ? 2.434 -5.224 2.584 1.00 97.25 175 ALA A N 1
ATOM 1450 C CA . ALA A 1 175 ? 1.761 -4.706 1.396 1.00 97.25 175 ALA A CA 1
ATOM 1451 C C . ALA A 1 175 ? 2.773 -4.241 0.338 1.00 97.25 175 ALA A C 1
ATOM 1453 O O . ALA A 1 175 ? 2.633 -4.585 -0.838 1.00 97.25 175 ALA A O 1
ATOM 1454 N N . GLN A 1 176 ? 3.835 -3.549 0.756 1.00 93.88 176 GLN A N 1
ATOM 1455 C CA . GLN A 1 176 ? 4.880 -3.053 -0.133 1.00 93.88 176 GLN A CA 1
ATOM 1456 C C . GLN A 1 176 ? 5.605 -4.177 -0.874 1.00 93.88 176 GLN A C 1
ATOM 1458 O O . GLN A 1 176 ? 6.017 -3.960 -2.011 1.00 93.88 176 GLN A O 1
ATOM 1463 N N . THR A 1 177 ? 5.667 -5.402 -0.334 1.00 94.00 177 THR A N 1
ATOM 1464 C CA . THR A 1 177 ? 6.220 -6.549 -1.082 1.00 94.00 177 THR A CA 1
ATOM 1465 C C . THR A 1 177 ? 5.501 -6.824 -2.412 1.00 94.00 177 THR A C 1
ATOM 1467 O O . THR A 1 177 ? 6.093 -7.433 -3.296 1.00 94.00 177 THR A O 1
ATOM 1470 N N . TYR A 1 178 ? 4.263 -6.350 -2.592 1.00 95.94 178 TYR A N 1
ATOM 1471 C CA . TYR A 1 178 ? 3.488 -6.449 -3.837 1.00 95.94 178 TYR A CA 1
ATOM 1472 C C . TYR A 1 178 ? 3.483 -5.152 -4.660 1.00 95.94 178 TYR A C 1
ATOM 1474 O O . TYR A 1 178 ? 2.793 -5.063 -5.681 1.00 95.94 178 TYR A O 1
ATOM 1482 N N . ASN A 1 179 ? 4.194 -4.123 -4.207 1.00 94.50 179 ASN A N 1
ATOM 1483 C CA . ASN A 1 179 ? 4.245 -2.822 -4.853 1.00 94.50 179 ASN A CA 1
ATOM 1484 C C . ASN A 1 179 ? 5.488 -2.697 -5.742 1.00 94.50 179 ASN A C 1
ATOM 1486 O O . ASN A 1 179 ? 6.451 -3.459 -5.641 1.00 94.50 179 ASN A O 1
ATOM 1490 N N . PHE A 1 180 ? 5.473 -1.686 -6.595 1.00 92.06 180 PHE A N 1
ATOM 1491 C CA . PHE A 1 180 ? 6.684 -1.071 -7.104 1.00 92.06 180 PHE A CA 1
ATOM 1492 C C . PHE A 1 180 ? 6.527 0.434 -6.995 1.00 92.06 180 PHE A C 1
ATOM 1494 O O . PHE A 1 180 ? 5.413 0.934 -7.081 1.00 92.06 180 PHE A O 1
ATOM 1501 N N . ASN A 1 181 ? 7.623 1.160 -6.855 1.00 88.75 181 ASN A N 1
ATOM 1502 C CA . ASN A 1 181 ? 7.609 2.609 -6.906 1.00 88.75 181 ASN A CA 1
ATOM 1503 C C . ASN A 1 181 ? 8.833 3.079 -7.676 1.00 88.75 181 ASN A C 1
ATOM 1505 O O . ASN A 1 181 ? 9.942 2.704 -7.331 1.00 88.75 181 ASN A O 1
ATOM 1509 N N . ASP A 1 182 ? 8.605 3.872 -8.711 1.00 87.69 182 ASP A N 1
ATOM 1510 C CA . ASP A 1 182 ? 9.583 4.508 -9.588 1.00 87.69 182 ASP A CA 1
ATOM 1511 C C . ASP A 1 182 ? 9.312 6.013 -9.697 1.00 87.69 182 ASP A C 1
ATOM 1513 O O . ASP A 1 182 ? 9.498 6.625 -10.746 1.00 87.69 182 ASP A O 1
ATOM 1517 N N . SER A 1 183 ? 8.761 6.594 -8.633 1.00 83.50 183 SER A N 1
ATOM 1518 C CA . SER A 1 183 ? 8.397 8.005 -8.590 1.00 83.50 183 SER A CA 1
ATOM 1519 C C . SER A 1 183 ? 9.612 8.877 -8.280 1.00 83.50 183 SER A C 1
ATOM 1521 O O . SER A 1 183 ? 10.470 8.518 -7.475 1.00 83.50 183 SER A O 1
ATOM 1523 N N . ASP A 1 184 ? 9.639 10.067 -8.867 1.00 78.25 184 ASP A N 1
ATOM 1524 C CA . ASP A 1 184 ? 10.599 11.128 -8.606 1.00 78.25 184 ASP A CA 1
ATOM 1525 C C . ASP A 1 184 ? 9.857 12.468 -8.493 1.00 78.25 184 ASP A C 1
ATOM 1527 O O . ASP A 1 184 ? 9.416 13.062 -9.481 1.00 78.25 184 ASP A O 1
ATOM 1531 N N . ALA A 1 185 ? 9.726 12.941 -7.253 1.00 76.56 185 ALA A N 1
ATOM 1532 C CA . ALA A 1 185 ? 9.021 14.177 -6.937 1.00 76.56 185 ALA A CA 1
ATOM 1533 C C . ALA A 1 185 ? 9.760 15.438 -7.419 1.00 76.56 185 ALA A C 1
ATOM 1535 O O . ALA A 1 185 ? 9.122 16.475 -7.578 1.00 76.56 185 ALA A O 1
ATOM 1536 N N . GLN A 1 186 ? 11.078 15.386 -7.670 1.00 75.88 186 GLN A N 1
ATOM 1537 C CA . GLN A 1 186 ? 11.821 16.559 -8.158 1.00 75.88 186 GLN A CA 1
ATOM 1538 C C . GLN A 1 186 ? 11.433 16.931 -9.589 1.00 75.88 186 GLN A C 1
ATOM 1540 O O . GLN A 1 186 ? 11.564 18.087 -9.985 1.00 75.88 186 GLN A O 1
ATOM 1545 N N . ILE A 1 187 ? 10.967 15.949 -10.358 1.00 73.94 187 ILE A N 1
ATOM 1546 C CA . ILE A 1 187 ? 10.615 16.100 -11.771 1.00 73.94 187 ILE A CA 1
ATOM 1547 C C . ILE A 1 187 ? 9.132 15.823 -12.045 1.00 73.94 187 ILE A C 1
ATOM 1549 O O . ILE A 1 187 ? 8.777 15.574 -13.194 1.00 73.94 187 ILE A O 1
ATOM 1553 N N . ASP A 1 188 ? 8.295 15.834 -11.003 1.00 78.25 188 ASP A N 1
ATOM 1554 C CA . ASP A 1 188 ? 6.846 15.605 -11.095 1.00 78.25 188 ASP A CA 1
ATOM 1555 C C . ASP A 1 188 ? 6.476 14.306 -11.843 1.00 78.25 188 ASP A C 1
ATOM 1557 O O . ASP A 1 188 ? 5.597 14.263 -12.702 1.00 78.25 188 ASP A O 1
ATOM 1561 N N . TYR A 1 189 ? 7.201 13.220 -11.554 1.00 79.69 189 TYR A N 1
ATOM 1562 C CA . TYR A 1 189 ? 6.978 11.910 -12.162 1.00 79.69 189 TYR A CA 1
ATOM 1563 C C . TYR A 1 189 ? 6.534 10.908 -11.097 1.00 79.69 189 TYR A C 1
ATOM 1565 O O . TYR A 1 189 ? 7.308 10.577 -10.205 1.00 79.69 189 TYR A O 1
ATOM 1573 N N . PHE A 1 190 ? 5.310 10.387 -11.189 1.00 83.62 190 PHE A N 1
ATOM 1574 C CA . PHE A 1 190 ? 4.779 9.417 -10.226 1.00 83.62 190 PHE A CA 1
ATOM 1575 C C . PHE A 1 190 ? 4.385 8.121 -10.921 1.00 83.62 190 PHE A C 1
ATOM 1577 O O . PHE A 1 190 ? 3.447 8.088 -11.715 1.00 83.62 190 PHE A O 1
ATOM 1584 N N . HIS A 1 191 ? 5.099 7.044 -10.606 1.00 86.62 191 HIS A N 1
ATOM 1585 C CA . HIS A 1 191 ? 4.866 5.734 -11.196 1.00 86.62 191 HIS A CA 1
ATOM 1586 C C . HIS A 1 191 ? 4.969 4.665 -10.111 1.00 86.62 191 HIS A C 1
ATOM 1588 O O . HIS A 1 191 ? 6.055 4.302 -9.670 1.00 86.62 191 HIS A O 1
ATOM 1594 N N . THR A 1 192 ? 3.821 4.176 -9.657 1.00 91.06 192 THR A N 1
ATOM 1595 C CA . THR A 1 192 ? 3.712 3.162 -8.603 1.00 91.06 192 THR A CA 1
ATOM 1596 C C . THR A 1 192 ? 2.683 2.109 -9.002 1.00 91.06 192 THR A C 1
ATOM 1598 O O . THR A 1 192 ? 1.770 2.415 -9.774 1.00 91.06 192 THR A O 1
ATOM 1601 N N . ASN A 1 193 ? 2.799 0.880 -8.487 1.00 94.00 193 ASN A N 1
ATOM 1602 C CA . ASN A 1 193 ? 1.753 -0.131 -8.699 1.00 94.00 193 ASN A CA 1
ATOM 1603 C C . ASN A 1 193 ? 0.468 0.300 -7.996 1.00 94.00 193 ASN A C 1
ATOM 1605 O O . ASN A 1 193 ? -0.628 0.186 -8.544 1.00 94.00 193 ASN A O 1
ATOM 1609 N N . PHE A 1 194 ? 0.621 0.788 -6.765 1.00 95.75 194 PHE A N 1
ATOM 1610 C CA . PHE A 1 194 ? -0.461 1.410 -6.031 1.00 95.75 194 PHE A CA 1
ATOM 1611 C C . PHE A 1 194 ? 0.010 2.493 -5.057 1.00 95.75 194 PHE A C 1
ATOM 1613 O O . PHE A 1 194 ? 1.149 2.476 -4.577 1.00 95.75 194 PHE A O 1
ATOM 1620 N N . TYR A 1 195 ? -0.883 3.437 -4.767 1.00 94.94 195 TYR A N 1
ATOM 1621 C CA . TYR A 1 195 ? -0.737 4.433 -3.710 1.00 94.94 195 TYR A CA 1
ATOM 1622 C C . TYR A 1 195 ? -1.170 3.854 -2.366 1.00 94.94 195 TYR A C 1
ATOM 1624 O O . TYR A 1 195 ? -2.051 2.999 -2.304 1.00 94.94 195 TYR A O 1
ATOM 1632 N N . ASN A 1 196 ? -0.550 4.321 -1.288 1.00 94.56 196 ASN A N 1
ATOM 1633 C CA . ASN A 1 196 ? -0.832 3.839 0.058 1.00 94.56 196 ASN A CA 1
ATOM 1634 C C . ASN A 1 196 ? -1.774 4.795 0.791 1.00 94.56 196 ASN A C 1
ATOM 1636 O O . ASN A 1 196 ? -1.555 6.007 0.787 1.00 94.56 196 ASN A O 1
ATOM 1640 N N . GLY A 1 197 ? -2.773 4.235 1.464 1.00 96.19 197 GLY A N 1
ATOM 1641 C CA . GLY A 1 197 ? -3.592 4.917 2.459 1.00 96.19 197 GLY A CA 1
ATOM 1642 C C . GLY A 1 197 ? -3.514 4.173 3.788 1.00 96.19 197 GLY A C 1
ATOM 1643 O O . GLY A 1 197 ? -3.607 2.945 3.819 1.00 96.19 197 GLY A O 1
ATOM 1644 N N . MET A 1 198 ? -3.341 4.892 4.897 1.00 97.38 198 MET A N 1
ATOM 1645 C CA . MET A 1 198 ? -3.337 4.297 6.235 1.00 97.38 198 MET A CA 1
ATOM 1646 C C . MET A 1 198 ? -4.100 5.165 7.224 1.00 97.38 198 MET A C 1
ATOM 1648 O O . MET A 1 198 ? -3.946 6.383 7.227 1.00 97.38 198 MET A O 1
ATOM 1652 N N . SER A 1 199 ? -4.908 4.539 8.078 1.00 98.00 199 SER A N 1
ATOM 1653 C CA . SER A 1 199 ? -5.710 5.267 9.061 1.00 98.00 199 SER A CA 1
ATOM 1654 C C . SER A 1 199 ? -6.000 4.452 10.323 1.00 98.00 199 SER A C 1
ATOM 1656 O O . SER A 1 199 ? -6.032 3.215 10.317 1.00 98.00 199 SER A O 1
ATOM 1658 N N . ILE A 1 200 ? -6.267 5.167 11.414 1.00 98.12 200 ILE A N 1
ATOM 1659 C CA . ILE A 1 200 ? -6.984 4.640 12.572 1.00 98.12 200 ILE A CA 1
ATOM 1660 C C . ILE A 1 200 ? -8.459 4.976 12.380 1.00 98.12 200 ILE A C 1
ATOM 1662 O O . ILE A 1 200 ? -8.825 6.141 12.252 1.00 98.12 200 ILE A O 1
ATOM 1666 N N . GLY A 1 201 ? -9.314 3.956 12.349 1.00 97.12 201 GLY A N 1
ATOM 1667 C CA . GLY A 1 201 ? -10.728 4.112 12.031 1.00 97.12 201 GLY A CA 1
ATOM 1668 C C . GLY A 1 201 ? -10.978 4.605 10.600 1.00 97.12 201 GLY A C 1
ATOM 1669 O O . GLY A 1 201 ? -10.074 4.764 9.779 1.00 97.12 201 GLY A O 1
ATOM 1670 N N . LYS A 1 202 ? -12.253 4.822 10.295 1.00 96.44 202 LYS A N 1
ATOM 1671 C CA . LYS A 1 202 ? -12.760 5.516 9.107 1.00 96.44 202 LYS A CA 1
ATOM 1672 C C . LYS A 1 202 ? -13.858 6.482 9.536 1.00 96.44 202 LYS A C 1
ATOM 1674 O O . LYS A 1 202 ? -14.457 6.290 10.594 1.00 96.44 202 LYS A O 1
ATOM 1679 N N . TRP A 1 203 ? -14.180 7.450 8.683 1.00 92.38 203 TRP A N 1
ATOM 1680 C CA . TRP A 1 203 ? -15.248 8.421 8.941 1.00 92.38 203 TRP A CA 1
ATOM 1681 C C . TRP A 1 203 ? -16.605 7.760 9.265 1.00 92.38 203 TRP A C 1
ATOM 1683 O O . TRP A 1 203 ? -17.343 8.260 10.107 1.00 92.38 203 TRP A O 1
ATOM 1693 N N . ASP A 1 204 ? -16.925 6.618 8.638 1.00 94.12 204 ASP A N 1
ATOM 1694 C CA . ASP A 1 204 ? -18.161 5.849 8.861 1.00 94.12 204 ASP A CA 1
ATOM 1695 C C . ASP A 1 204 ? -18.003 4.724 9.900 1.00 94.12 204 ASP A C 1
ATOM 1697 O O . ASP A 1 204 ? -18.985 4.134 10.357 1.00 94.12 204 ASP A O 1
ATOM 1701 N N . LYS A 1 205 ? -16.760 4.381 10.249 1.00 96.31 205 LYS A N 1
ATOM 1702 C CA . LYS A 1 205 ? -16.387 3.260 11.123 1.00 96.31 205 LYS A CA 1
ATOM 1703 C C . LYS A 1 205 ? -15.230 3.692 12.027 1.00 96.31 205 LYS A C 1
ATOM 1705 O O . LYS A 1 205 ? -14.090 3.300 11.761 1.00 96.31 205 LYS A O 1
ATOM 1710 N N . PRO A 1 206 ? -15.496 4.498 13.067 1.00 96.56 206 PRO A N 1
ATOM 1711 C CA . PRO A 1 206 ? -14.454 4.961 13.975 1.00 96.56 206 PRO A CA 1
ATOM 1712 C C . PRO A 1 206 ? -13.781 3.789 14.692 1.00 96.56 206 PRO A C 1
ATOM 1714 O O . PRO A 1 206 ? -14.352 2.695 14.789 1.00 96.56 206 PRO A O 1
ATOM 1717 N N . PHE A 1 207 ? -12.564 4.027 15.174 1.00 97.25 207 PHE A N 1
ATOM 1718 C CA . PHE A 1 207 ? -11.793 3.027 15.904 1.00 97.25 207 PHE A CA 1
ATOM 1719 C C . PHE A 1 207 ? -12.463 2.662 17.234 1.00 97.25 207 PHE A C 1
ATOM 1721 O O . PHE A 1 207 ? -13.062 3.512 17.892 1.00 97.25 207 PHE A O 1
ATOM 1728 N N . LYS A 1 208 ? -12.366 1.386 17.628 1.00 96.19 208 LYS A N 1
ATOM 1729 C CA . LYS A 1 208 ? -12.930 0.876 18.884 1.00 96.19 208 LYS A CA 1
ATOM 1730 C C . LYS A 1 208 ? -11.991 -0.106 19.566 1.00 96.19 208 LYS A C 1
ATOM 1732 O O . LYS A 1 208 ? -11.510 -1.054 18.944 1.00 96.19 208 LYS A O 1
ATOM 1737 N N . VAL A 1 209 ? -11.833 0.045 20.875 1.00 95.06 209 VAL A N 1
ATOM 1738 C CA . VAL A 1 209 ? -11.231 -0.998 21.706 1.00 95.06 209 VAL A CA 1
ATOM 1739 C C . VAL A 1 209 ? -12.288 -2.070 21.954 1.00 95.06 209 VAL A C 1
ATOM 1741 O O . VAL A 1 209 ? -13.373 -1.793 22.463 1.00 95.06 209 VAL A O 1
ATOM 1744 N N . VAL A 1 210 ? -11.999 -3.296 21.533 1.00 92.94 210 VAL A N 1
ATOM 1745 C CA . VAL A 1 210 ? -12.880 -4.449 21.709 1.00 92.94 210 VAL A CA 1
ATOM 1746 C C . VAL A 1 210 ? -12.040 -5.582 22.254 1.00 92.94 210 VAL A C 1
ATOM 1748 O O . VAL A 1 210 ? -11.291 -6.211 21.506 1.00 92.94 210 VAL A O 1
ATOM 1751 N N . GLU A 1 211 ? -12.204 -5.866 23.543 1.00 86.12 211 GLU A N 1
ATOM 1752 C CA . GLU A 1 211 ? -11.551 -6.997 24.189 1.00 86.12 211 GLU A CA 1
ATOM 1753 C C . GLU A 1 211 ? -11.942 -8.294 23.477 1.00 86.12 211 GLU A C 1
ATOM 1755 O O . GLU A 1 211 ? -13.068 -8.795 23.556 1.00 86.12 211 GLU A O 1
ATOM 1760 N N . LYS A 1 212 ? -10.987 -8.838 22.730 1.00 83.12 212 LYS A N 1
ATOM 1761 C CA . LYS A 1 212 ? -11.110 -10.132 22.078 1.00 83.12 212 LYS A CA 1
ATOM 1762 C C . LYS A 1 212 ? -10.002 -10.996 22.609 1.00 83.12 212 LYS A C 1
ATOM 1764 O O . LYS A 1 212 ? -8.828 -10.752 22.346 1.00 83.12 212 LYS A O 1
ATOM 1769 N N . GLN A 1 213 ? -10.383 -12.059 23.295 1.00 69.31 213 GLN A N 1
ATOM 1770 C CA . GLN A 1 213 ? -9.446 -13.145 23.482 1.00 69.31 213 GLN A CA 1
ATOM 1771 C C . GLN A 1 213 ? -9.197 -13.768 22.116 1.00 69.31 213 GLN A C 1
ATOM 1773 O O . GLN A 1 213 ? -10.146 -14.043 21.369 1.00 69.31 213 GLN A O 1
ATOM 1778 N N . ALA A 1 214 ? -7.923 -13.977 21.783 1.00 60.56 214 ALA A N 1
ATOM 1779 C CA . ALA A 1 214 ? -7.570 -14.840 20.677 1.00 60.56 214 ALA A CA 1
ATOM 1780 C C . ALA A 1 214 ? -8.183 -16.201 21.003 1.00 60.56 214 ALA A C 1
ATOM 1782 O O . ALA A 1 214 ? -7.626 -16.988 21.764 1.00 60.56 214 ALA A O 1
ATOM 1783 N N . ARG A 1 215 ? -9.358 -16.496 20.438 1.00 52.34 215 ARG A N 1
ATOM 1784 C CA . ARG A 1 215 ? -9.709 -17.883 20.207 1.00 52.34 215 ARG A CA 1
ATOM 1785 C C . ARG A 1 215 ? -8.633 -18.327 19.245 1.00 52.34 215 ARG A C 1
ATOM 1787 O O . ARG A 1 215 ? -8.750 -18.079 18.045 1.00 52.34 215 ARG A O 1
ATOM 1794 N N . ILE A 1 216 ? -7.583 -18.950 19.787 1.00 46.28 216 ILE A N 1
ATOM 1795 C CA . ILE A 1 216 ? -6.850 -19.965 19.056 1.00 46.28 216 ILE A CA 1
ATOM 1796 C C . ILE A 1 216 ? -7.990 -20.738 18.420 1.00 46.28 216 ILE A C 1
ATOM 1798 O O . ILE A 1 216 ? -8.835 -21.315 19.116 1.00 46.28 216 ILE A O 1
ATOM 1802 N N . LYS A 1 217 ? -8.124 -20.637 17.097 1.00 44.12 217 LYS A N 1
ATOM 1803 C CA . LYS A 1 217 ? -8.759 -21.739 16.417 1.00 44.12 217 LYS A CA 1
ATOM 1804 C C . LYS A 1 217 ? -7.871 -22.887 16.875 1.00 44.12 217 LYS A C 1
ATOM 1806 O O . LYS A 1 217 ? -6.785 -23.042 16.332 1.00 44.12 217 LYS A O 1
ATOM 1811 N N . ALA A 1 218 ? -8.319 -23.662 17.876 1.00 37.31 218 ALA A N 1
ATOM 1812 C CA . ALA A 1 218 ? -8.161 -25.099 17.781 1.00 37.31 218 ALA A CA 1
ATOM 1813 C C . ALA A 1 218 ? -8.428 -25.321 16.314 1.00 37.31 218 ALA A C 1
ATOM 1815 O O . ALA A 1 218 ? -9.495 -24.855 15.868 1.00 37.31 218 ALA A O 1
ATOM 1816 N N . GLU A 1 219 ? -7.394 -25.750 15.574 1.00 39.06 219 GLU A N 1
ATOM 1817 C CA . GLU A 1 219 ? -7.512 -26.016 14.151 1.00 39.06 219 GLU A CA 1
ATOM 1818 C C . GLU A 1 219 ? -8.923 -26.530 14.009 1.00 39.06 219 GLU A C 1
ATOM 1820 O O . GLU A 1 219 ? -9.270 -27.509 14.681 1.00 39.06 219 GLU A O 1
ATOM 1825 N N . ARG A 1 220 ? -9.813 -25.770 13.336 1.00 33.94 220 ARG A N 1
ATOM 1826 C CA . ARG A 1 220 ? -11.112 -26.366 13.012 1.00 33.94 220 ARG A CA 1
ATOM 1827 C C . ARG A 1 220 ? -10.664 -27.675 12.432 1.00 33.94 220 ARG A C 1
ATOM 1829 O O . ARG A 1 220 ? -9.869 -27.524 11.493 1.00 33.94 220 ARG A O 1
ATOM 1836 N N . PRO A 1 221 ? -11.020 -28.834 13.038 1.00 32.50 221 PRO A N 1
ATOM 1837 C CA . PRO A 1 221 ? -10.431 -30.104 12.660 1.00 32.50 221 PRO A CA 1
ATOM 1838 C C . PRO A 1 221 ? -10.432 -30.013 11.171 1.00 32.50 221 PRO A C 1
ATOM 1840 O O . PRO A 1 221 ? -11.510 -29.712 10.626 1.00 32.50 221 PRO A O 1
ATOM 1843 N N . GLN A 1 222 ? -9.224 -29.970 10.579 1.00 35.00 222 GLN A N 1
ATOM 1844 C CA . GLN A 1 222 ? -9.131 -29.824 9.142 1.00 35.00 222 GLN A CA 1
ATOM 1845 C C . GLN A 1 222 ? -10.121 -30.870 8.702 1.00 35.00 222 GLN A C 1
ATOM 1847 O O . GLN A 1 222 ? -9.995 -32.022 9.120 1.00 35.00 222 GLN A O 1
ATOM 1852 N N . LYS A 1 223 ? -11.226 -30.439 8.086 1.00 33.34 223 LYS A N 1
ATOM 1853 C CA . LYS A 1 223 ? -12.158 -31.395 7.519 1.00 33.34 223 LYS A CA 1
ATOM 1854 C C . LYS A 1 223 ? -11.212 -32.162 6.624 1.00 33.34 223 LYS A C 1
ATOM 1856 O O . LYS A 1 223 ? -10.620 -31.444 5.810 1.00 33.34 223 LYS A O 1
ATOM 1861 N N . PRO A 1 224 ? -10.885 -33.427 6.962 1.00 26.53 224 PRO A N 1
ATOM 1862 C CA . PRO A 1 224 ? -9.551 -33.949 6.744 1.00 26.53 224 PRO A CA 1
ATOM 1863 C C . PRO A 1 224 ? -9.143 -33.534 5.359 1.00 26.53 224 PRO A C 1
ATOM 1865 O O . PRO A 1 224 ? -9.946 -33.664 4.428 1.00 26.53 224 PRO A O 1
ATOM 1868 N N . THR A 1 225 ? -7.962 -32.932 5.245 1.00 34.84 225 THR A N 1
ATOM 1869 C CA . THR A 1 225 ? -7.304 -32.852 3.954 1.00 34.84 225 THR A CA 1
ATOM 1870 C C . THR A 1 225 ? -7.017 -34.306 3.589 1.00 34.84 225 THR A C 1
ATOM 1872 O O . THR A 1 225 ? -5.900 -34.795 3.706 1.00 34.84 225 THR A O 1
ATOM 1875 N N . GLU A 1 226 ? -8.072 -35.035 3.220 1.00 30.78 226 GLU A N 1
ATOM 1876 C CA . GLU A 1 226 ? -8.032 -36.060 2.220 1.00 30.78 226 GLU A CA 1
ATOM 1877 C C . GLU A 1 226 ? -7.261 -35.355 1.104 1.00 30.78 226 GLU A C 1
ATOM 1879 O O . GLU A 1 226 ? -7.784 -34.483 0.403 1.00 30.78 226 GLU A O 1
ATOM 1884 N N . GLN A 1 227 ? -5.970 -35.703 0.972 1.00 27.83 227 GLN A N 1
ATOM 1885 C CA . GLN A 1 227 ? -5.386 -35.904 -0.356 1.00 27.83 227 GLN A CA 1
ATOM 1886 C C . GLN A 1 227 ? -6.548 -36.329 -1.231 1.00 27.83 227 GLN A C 1
ATOM 1888 O O . GLN A 1 227 ? -7.171 -37.280 -0.771 1.00 27.83 227 GLN A O 1
ATOM 1893 N N . PRO A 1 228 ? -6.907 -35.645 -2.335 1.00 30.30 228 PRO A N 1
ATOM 1894 C CA . PRO A 1 228 ? -8.177 -35.875 -3.004 1.00 30.30 228 PRO A CA 1
ATOM 1895 C C . PRO A 1 228 ? -8.352 -37.373 -3.157 1.00 30.30 228 PRO A C 1
ATOM 1897 O O . PRO A 1 228 ? -7.726 -38.001 -4.016 1.00 30.30 228 PRO A O 1
ATOM 1900 N N . GLU A 1 229 ? -9.123 -37.943 -2.232 1.00 34.34 229 GLU A N 1
ATOM 1901 C CA . GLU A 1 229 ? -9.395 -39.348 -2.236 1.00 34.34 229 GLU A CA 1
ATOM 1902 C C . GLU A 1 229 ? -10.247 -39.391 -3.477 1.00 34.34 229 GLU A C 1
ATOM 1904 O O . GLU A 1 229 ? -11.195 -38.606 -3.624 1.00 34.34 229 GLU A O 1
ATOM 1909 N N . GLN A 1 230 ? -9.763 -40.130 -4.469 1.00 36.88 230 GLN A N 1
ATOM 1910 C CA . GLN A 1 230 ? -10.472 -40.322 -5.710 1.00 36.88 230 GLN A CA 1
ATOM 1911 C C . GLN A 1 230 ? -11.830 -40.868 -5.296 1.00 36.88 230 GLN A C 1
ATOM 1913 O O . GLN A 1 230 ? -11.968 -42.073 -5.109 1.00 36.88 230 GLN A O 1
ATOM 1918 N N . LYS A 1 231 ? -12.820 -39.988 -5.093 1.00 36.59 231 LYS A N 1
ATOM 1919 C CA . LYS A 1 231 ? -14.199 -40.398 -4.928 1.00 36.59 231 LYS A CA 1
ATOM 1920 C C . LYS A 1 231 ? -14.467 -41.142 -6.208 1.00 36.59 231 LYS A C 1
ATOM 1922 O O . LYS A 1 231 ? -14.472 -40.540 -7.286 1.00 36.59 231 LYS A O 1
ATOM 1927 N N . ALA A 1 232 ? -14.524 -42.464 -6.073 1.00 46.78 232 ALA A N 1
ATOM 1928 C CA . ALA A 1 232 ? -14.824 -43.351 -7.162 1.00 46.78 232 ALA A CA 1
ATOM 1929 C C . ALA A 1 232 ? -16.079 -42.778 -7.804 1.00 46.78 232 ALA A C 1
ATOM 1931 O O . ALA A 1 232 ? -17.089 -42.545 -7.135 1.00 46.78 232 ALA A O 1
ATOM 1932 N N . ILE A 1 233 ? -15.948 -42.426 -9.078 1.00 48.38 233 ILE A N 1
ATOM 1933 C CA . ILE A 1 233 ? -17.071 -42.001 -9.896 1.00 48.38 233 ILE A CA 1
ATOM 1934 C C . ILE A 1 233 ? -18.105 -43.116 -9.740 1.00 48.38 233 ILE A C 1
ATOM 1936 O O . ILE A 1 233 ? -17.734 -44.273 -9.952 1.00 48.38 233 ILE A O 1
ATOM 1940 N N . PRO A 1 234 ? -19.341 -42.815 -9.303 1.00 52.81 234 PRO A N 1
ATOM 1941 C CA . PRO A 1 234 ? -20.382 -43.825 -9.223 1.00 52.81 234 PRO A CA 1
ATOM 1942 C C . PRO A 1 234 ? -20.416 -44.593 -10.547 1.00 52.81 234 PRO A C 1
ATOM 1944 O O . PRO A 1 234 ? -20.558 -43.974 -11.601 1.00 52.81 234 PRO A O 1
ATOM 1947 N N . GLU A 1 235 ? -20.248 -45.917 -10.502 1.00 54.69 235 GLU A N 1
ATOM 1948 C CA . GLU A 1 235 ? -20.069 -46.760 -11.701 1.00 54.69 235 GLU A CA 1
ATOM 1949 C C . GLU A 1 235 ? -21.289 -46.747 -12.649 1.00 54.69 235 GLU A C 1
ATOM 1951 O O . GLU A 1 235 ? -21.218 -47.283 -13.748 1.00 54.69 235 GLU A O 1
ATOM 1956 N N . ASN A 1 236 ? -22.387 -46.090 -12.255 1.00 54.31 236 ASN A N 1
ATOM 1957 C CA . ASN A 1 236 ? -23.630 -45.935 -13.011 1.00 54.31 236 ASN A CA 1
ATOM 1958 C C . ASN A 1 236 ? -24.119 -44.474 -13.019 1.00 54.31 236 ASN A C 1
ATOM 1960 O O . ASN A 1 236 ? -25.193 -44.149 -12.514 1.00 54.31 236 ASN A O 1
ATOM 1964 N N . LEU A 1 237 ? -23.316 -43.563 -13.566 1.00 66.00 237 LEU A N 1
ATOM 1965 C CA . LEU A 1 237 ? -23.780 -42.216 -13.898 1.00 66.00 237 LEU A CA 1
ATOM 1966 C C . LEU A 1 237 ? -24.350 -42.204 -15.320 1.00 66.00 237 LEU A C 1
ATOM 1968 O O . LEU A 1 237 ? -23.610 -42.402 -16.282 1.00 66.00 237 LEU A O 1
ATOM 1972 N N . ASP A 1 238 ? -25.652 -41.935 -15.448 1.00 68.81 238 ASP A N 1
ATOM 1973 C CA . ASP A 1 238 ? -26.308 -41.705 -16.740 1.00 68.81 238 ASP A CA 1
ATOM 1974 C C . ASP A 1 238 ? -25.885 -40.331 -17.279 1.00 68.81 238 ASP A C 1
ATOM 1976 O O . ASP A 1 238 ? -26.493 -39.296 -16.992 1.00 68.81 238 ASP A O 1
ATOM 1980 N N . ILE A 1 239 ? -24.735 -40.315 -17.957 1.00 76.69 239 ILE A N 1
ATOM 1981 C CA . ILE A 1 239 ? -24.150 -39.134 -18.586 1.00 76.69 239 ILE A CA 1
ATOM 1982 C C . ILE A 1 239 ? -23.951 -39.428 -20.066 1.00 76.69 239 ILE A C 1
ATOM 1984 O O . ILE A 1 239 ? -23.246 -40.361 -20.448 1.00 76.69 239 ILE A O 1
ATOM 1988 N N . GLN A 1 240 ? -24.511 -38.567 -20.907 1.00 77.44 240 GLN A N 1
ATOM 1989 C CA . GLN A 1 240 ? -24.395 -38.645 -22.354 1.00 77.44 240 GLN A CA 1
ATOM 1990 C C . GLN A 1 240 ? -23.486 -37.535 -22.872 1.00 77.44 240 GLN A C 1
ATOM 1992 O O . GLN A 1 240 ? -23.612 -36.366 -22.493 1.00 77.44 240 GLN A O 1
ATOM 1997 N N . ILE A 1 241 ? -22.567 -37.907 -23.765 1.00 81.69 241 ILE A N 1
ATOM 1998 C CA . ILE A 1 241 ? -21.737 -36.962 -24.512 1.00 81.69 241 ILE A CA 1
ATOM 1999 C C . ILE A 1 241 ? -22.434 -36.679 -25.839 1.00 81.69 241 ILE A C 1
ATOM 2001 O O . ILE A 1 241 ? -22.543 -37.561 -26.687 1.00 81.69 241 ILE A O 1
ATOM 2005 N N . ILE A 1 242 ? -22.871 -35.439 -26.030 1.00 80.19 242 ILE A N 1
ATOM 2006 C CA . ILE A 1 242 ? -23.544 -34.995 -27.250 1.00 80.19 242 ILE A CA 1
ATOM 2007 C C . ILE A 1 242 ? -22.633 -34.025 -27.989 1.00 80.19 242 ILE A C 1
ATOM 2009 O O . ILE A 1 242 ? -22.127 -33.054 -27.418 1.00 80.19 242 ILE A O 1
ATOM 2013 N N . ASP A 1 243 ? -22.420 -34.276 -29.278 1.00 83.00 243 ASP A N 1
ATOM 2014 C CA . ASP A 1 243 ? -21.735 -33.315 -30.132 1.00 83.00 243 ASP A CA 1
ATOM 2015 C C . ASP A 1 243 ? -22.614 -32.066 -30.298 1.00 83.00 243 ASP A C 1
ATOM 2017 O O . ASP A 1 243 ? -23.740 -32.144 -30.785 1.00 83.00 243 ASP A O 1
ATOM 2021 N N . TYR A 1 244 ? -22.125 -30.917 -29.831 1.00 82.75 244 TYR A N 1
ATOM 2022 C CA . TYR A 1 244 ? -22.914 -29.687 -29.770 1.00 82.75 244 TYR A CA 1
ATOM 2023 C C . TYR A 1 244 ? -22.601 -28.743 -30.934 1.00 82.75 244 TYR A C 1
ATOM 2025 O O . TYR A 1 244 ? -23.480 -28.042 -31.436 1.00 82.75 244 TYR A O 1
ATOM 2033 N N . SER A 1 245 ? -21.335 -28.684 -31.350 1.00 82.50 245 SER A N 1
ATOM 2034 C CA . SER A 1 245 ? -20.873 -27.891 -32.489 1.00 82.50 245 SER A CA 1
ATOM 2035 C C . SER A 1 245 ? -19.516 -28.390 -32.978 1.00 82.50 245 SER A C 1
ATOM 2037 O O . SER A 1 245 ? -18.839 -29.163 -32.304 1.00 82.50 245 SER A O 1
ATOM 2039 N N . GLU A 1 246 ? -19.031 -27.874 -34.109 1.00 77.31 246 GLU A N 1
ATOM 2040 C CA . GLU A 1 246 ? -17.703 -28.219 -34.643 1.00 77.31 246 GLU A CA 1
ATOM 2041 C C . GLU A 1 246 ? -16.571 -28.112 -33.606 1.00 77.31 246 GLU A C 1
ATOM 2043 O O . GLU A 1 246 ? -15.626 -28.898 -33.632 1.00 77.31 246 GLU A O 1
ATOM 2048 N N . LYS A 1 247 ? -16.678 -27.175 -32.653 1.00 84.94 247 LYS A N 1
ATOM 2049 C CA . LYS A 1 247 ? -15.632 -26.880 -31.660 1.00 84.94 247 LYS A CA 1
ATOM 2050 C C . LYS A 1 247 ? -15.962 -27.347 -30.243 1.00 84.94 247 LYS A C 1
ATOM 2052 O O . LYS A 1 247 ? -15.072 -27.290 -29.385 1.00 84.94 247 LYS A O 1
ATOM 2057 N N . ALA A 1 248 ? -17.189 -27.789 -29.973 1.00 84.31 248 ALA A N 1
ATOM 2058 C CA . ALA A 1 248 ? -17.648 -28.070 -28.617 1.00 84.31 248 ALA A CA 1
ATOM 2059 C C . ALA A 1 248 ? -18.512 -29.328 -28.516 1.00 84.31 248 ALA A C 1
ATOM 2061 O O . ALA A 1 248 ? -19.237 -29.684 -29.437 1.00 84.31 248 ALA A O 1
ATOM 2062 N N . PHE A 1 249 ? -18.447 -29.975 -27.362 1.00 84.38 249 PHE A N 1
ATOM 2063 C CA . PHE A 1 249 ? -19.319 -31.083 -26.994 1.00 84.38 249 PHE A CA 1
ATOM 2064 C C . PHE A 1 249 ? -19.962 -30.783 -25.640 1.00 84.38 249 PHE A C 1
ATOM 2066 O O . PHE A 1 249 ? -19.397 -30.039 -24.830 1.00 84.38 249 PHE A O 1
ATOM 2073 N N . ALA A 1 250 ? -21.155 -31.321 -25.424 1.00 85.38 250 ALA A N 1
ATOM 2074 C CA . ALA A 1 250 ? -21.926 -31.164 -24.203 1.00 85.38 250 ALA A CA 1
ATOM 2075 C C . ALA A 1 250 ? -21.980 -32.490 -23.432 1.00 85.38 250 ALA A C 1
ATOM 2077 O O . ALA A 1 250 ? -22.146 -33.545 -24.037 1.00 85.38 250 ALA A O 1
ATOM 2078 N N . LEU A 1 251 ? -21.855 -32.426 -22.106 1.00 85.50 251 LEU A N 1
ATOM 2079 C CA . LEU A 1 251 ? -22.192 -33.519 -21.194 1.00 85.50 251 LEU A CA 1
ATOM 2080 C C . LEU A 1 251 ? -23.526 -33.226 -20.526 1.00 85.50 251 LEU A C 1
ATOM 2082 O O . LEU A 1 251 ? -23.665 -32.196 -19.861 1.00 85.50 251 LEU A O 1
ATOM 2086 N N . ILE A 1 252 ? -24.475 -34.139 -20.689 1.00 79.12 252 ILE A N 1
ATOM 2087 C CA . ILE A 1 252 ? -25.859 -33.999 -20.227 1.00 79.12 252 ILE A CA 1
ATOM 2088 C C . ILE A 1 252 ? -26.221 -35.231 -19.406 1.00 79.12 252 ILE A C 1
ATOM 2090 O O . ILE A 1 252 ? -25.771 -36.327 -19.726 1.00 79.12 252 ILE A O 1
ATOM 2094 N N . GLY A 1 253 ? -26.988 -35.038 -18.334 1.00 83.00 253 GLY A N 1
ATOM 2095 C CA . GLY A 1 253 ? -27.365 -36.095 -17.396 1.00 83.00 253 GLY A CA 1
ATOM 2096 C C . GLY A 1 253 ? -27.104 -35.708 -15.941 1.00 83.00 253 GLY A C 1
ATOM 2097 O O . GLY A 1 253 ? -27.001 -34.520 -15.609 1.00 83.00 253 GLY A O 1
ATOM 2098 N N . GLU A 1 254 ? -26.956 -36.704 -15.066 1.00 79.56 254 GLU A N 1
ATOM 2099 C CA . GLU A 1 254 ? -26.745 -36.508 -13.622 1.00 79.56 254 GLU A CA 1
ATOM 2100 C C . GLU A 1 254 ? -25.322 -36.021 -13.306 1.00 79.56 254 GLU A C 1
ATOM 2102 O O . GLU A 1 254 ? -24.469 -36.722 -12.776 1.00 79.56 254 GLU A O 1
ATOM 2107 N N . THR A 1 255 ? -25.039 -34.762 -13.632 1.00 80.44 255 THR A N 1
ATOM 2108 C CA . THR A 1 255 ? -23.705 -34.156 -13.474 1.00 80.44 255 THR A CA 1
ATOM 2109 C C . THR A 1 255 ? -23.469 -33.541 -12.091 1.00 80.44 255 THR A C 1
ATOM 2111 O O . THR A 1 255 ? -22.373 -33.049 -11.815 1.00 80.44 255 THR A O 1
ATOM 2114 N N . LYS A 1 256 ? -24.468 -33.572 -11.193 1.00 77.75 256 LYS A N 1
ATOM 2115 C CA . LYS A 1 256 ? -24.367 -33.025 -9.825 1.00 77.75 256 LYS A CA 1
ATOM 2116 C C . LYS A 1 256 ? -23.218 -33.646 -9.015 1.00 77.75 256 LYS A C 1
ATOM 2118 O O . LYS A 1 256 ? -22.489 -32.866 -8.402 1.00 77.75 256 LYS A O 1
ATOM 2123 N N . PRO A 1 257 ? -22.993 -34.978 -9.028 1.00 76.88 257 PRO A N 1
ATOM 2124 C CA . PRO A 1 257 ? -21.933 -35.597 -8.225 1.00 76.88 257 PRO A CA 1
ATOM 2125 C C . PRO A 1 257 ? -20.519 -35.240 -8.699 1.00 76.88 257 PRO A C 1
ATOM 2127 O O . PRO A 1 257 ? -19.590 -35.227 -7.900 1.00 76.88 257 PRO A O 1
ATOM 2130 N N . ILE A 1 258 ? -20.365 -34.906 -9.985 1.00 77.25 258 ILE A N 1
ATOM 2131 C CA . ILE A 1 258 ? -19.073 -34.614 -10.627 1.00 77.25 258 ILE A CA 1
ATOM 2132 C C . ILE A 1 258 ? -18.898 -33.128 -10.982 1.00 77.25 258 ILE A C 1
ATOM 2134 O O . ILE A 1 258 ? -17.951 -32.754 -11.673 1.00 77.25 258 ILE A O 1
ATOM 2138 N N . LYS A 1 259 ? -19.792 -32.251 -10.506 1.00 79.62 259 LYS A N 1
ATOM 2139 C CA . LYS A 1 259 ? -19.812 -30.814 -10.831 1.00 79.62 259 LYS A CA 1
ATOM 2140 C C . LYS A 1 259 ? -18.474 -30.120 -10.568 1.00 79.62 259 LYS A C 1
ATOM 2142 O O . LYS A 1 259 ? -18.031 -29.321 -11.389 1.00 79.62 259 LYS A O 1
ATOM 2147 N N . GLU A 1 260 ? -17.831 -30.416 -9.442 1.00 77.31 260 GLU A N 1
ATOM 2148 C CA . GLU A 1 260 ? -16.535 -29.816 -9.096 1.00 77.31 260 GLU A CA 1
ATOM 2149 C C . GLU A 1 260 ? -15.423 -30.290 -10.038 1.00 77.31 260 GLU A C 1
ATOM 2151 O O . GLU A 1 260 ? -14.615 -29.485 -10.494 1.00 77.31 260 GLU A O 1
ATOM 2156 N N . GLN A 1 261 ? -15.430 -31.570 -10.420 1.00 75.81 261 GLN A N 1
ATOM 2157 C CA . GLN A 1 261 ? -14.466 -32.131 -11.369 1.00 75.81 261 GLN A CA 1
ATOM 2158 C C . GLN A 1 261 ? -14.648 -31.531 -12.769 1.00 75.81 261 GLN A C 1
ATOM 2160 O O . GLN A 1 261 ? -13.672 -31.125 -13.397 1.00 75.81 261 GLN A O 1
ATOM 2165 N N . LEU A 1 262 ? -15.893 -31.409 -13.240 1.00 80.44 262 LEU A N 1
ATOM 2166 C CA . LEU A 1 262 ? -16.216 -30.796 -14.531 1.00 80.44 262 LEU A CA 1
ATOM 2167 C C . LEU A 1 262 ? -15.841 -29.305 -14.570 1.00 80.44 262 LEU A C 1
ATOM 2169 O O . LEU A 1 262 ? -15.314 -28.837 -15.581 1.00 80.44 262 LEU A O 1
ATOM 2173 N N . GLY A 1 263 ? -16.045 -28.581 -13.465 1.00 77.69 263 GLY A N 1
ATOM 2174 C CA . GLY A 1 263 ? -15.604 -27.194 -13.307 1.00 77.69 263 GLY A CA 1
ATOM 2175 C C . GLY A 1 263 ? -14.082 -27.047 -13.321 1.00 77.69 263 GLY A C 1
ATOM 2176 O O . GLY A 1 263 ? -13.558 -26.223 -14.069 1.00 77.69 263 GLY A O 1
ATOM 2177 N N . ASN A 1 264 ? -13.366 -27.892 -12.575 1.00 77.00 264 ASN A N 1
ATOM 2178 C CA . ASN A 1 264 ? -11.899 -27.896 -12.540 1.00 77.00 264 ASN A CA 1
ATOM 2179 C C . ASN A 1 264 ? -11.282 -28.261 -13.900 1.00 77.00 264 ASN A C 1
ATOM 2181 O O . ASN A 1 264 ? -10.225 -27.747 -14.258 1.00 77.00 264 ASN A O 1
ATOM 2185 N N . LEU A 1 265 ? -11.962 -29.090 -14.697 1.00 75.69 265 LEU A N 1
ATOM 2186 C CA . LEU A 1 265 ? -11.574 -29.402 -16.076 1.00 75.69 265 LEU A CA 1
ATOM 2187 C C . LEU A 1 265 ? -11.883 -28.274 -17.076 1.00 75.69 265 LEU A C 1
ATOM 2189 O O . LEU A 1 265 ? -11.641 -28.442 -18.271 1.00 75.69 265 LEU A O 1
ATOM 2193 N N . GLY A 1 266 ? -12.389 -27.126 -16.617 1.00 79.00 266 GLY A N 1
ATOM 2194 C CA . GLY A 1 266 ? -12.675 -25.956 -17.450 1.00 79.00 266 GLY A CA 1
ATOM 2195 C C . GLY A 1 266 ? -14.038 -25.995 -18.142 1.00 79.00 266 GLY A C 1
ATOM 2196 O O . GLY A 1 266 ? -14.285 -25.208 -19.060 1.00 79.00 266 GLY A O 1
ATOM 2197 N N . GLY A 1 267 ? -14.923 -26.898 -17.720 1.00 84.88 267 GLY A N 1
ATOM 2198 C CA . GLY A 1 267 ? -16.293 -26.967 -18.203 1.00 84.88 267 GLY A CA 1
ATOM 2199 C C . GLY A 1 267 ? -17.111 -25.766 -17.756 1.00 84.88 267 GLY A C 1
ATOM 2200 O O . GLY A 1 267 ? -16.929 -25.233 -16.661 1.00 84.88 267 GLY A O 1
ATOM 2201 N N . LYS A 1 268 ? -18.059 -25.351 -18.595 1.00 86.12 268 LYS A N 1
ATOM 2202 C CA . LYS A 1 268 ? -19.044 -24.326 -18.232 1.00 86.12 268 LYS A CA 1
ATOM 2203 C C . LYS A 1 268 ? -20.431 -24.943 -18.221 1.00 86.12 268 LYS A C 1
ATOM 2205 O O . LYS A 1 268 ? -20.877 -25.470 -19.235 1.00 86.12 268 LYS A O 1
ATOM 2210 N N . PHE A 1 269 ? -21.118 -24.875 -17.090 1.00 89.62 269 PHE A N 1
ATOM 2211 C CA . PHE A 1 269 ? -22.501 -25.324 -17.014 1.00 89.62 269 PHE A CA 1
ATOM 2212 C C . PHE A 1 269 ? -23.431 -24.326 -17.714 1.00 89.62 269 PHE A C 1
ATOM 2214 O O . PHE A 1 269 ? -23.341 -23.120 -17.475 1.00 89.62 269 PHE A O 1
ATOM 2221 N N . ASN A 1 270 ? -24.327 -24.823 -18.564 1.00 83.94 270 ASN A N 1
ATOM 2222 C CA . ASN A 1 270 ? -25.331 -24.032 -19.262 1.00 83.94 270 ASN A CA 1
ATOM 2223 C C . ASN A 1 270 ? -26.691 -24.750 -19.223 1.00 83.94 270 ASN A C 1
ATOM 2225 O O . ASN A 1 270 ? -26.832 -25.873 -19.703 1.00 83.94 270 ASN A O 1
ATOM 2229 N N . LYS A 1 271 ? -27.703 -24.070 -18.672 1.00 87.31 271 LYS A N 1
ATOM 2230 C CA . LYS A 1 271 ? -29.081 -24.577 -18.545 1.00 87.31 271 LYS A CA 1
ATOM 2231 C C . LYS A 1 271 ? -29.888 -24.511 -19.845 1.00 87.31 271 LYS A C 1
ATOM 2233 O O . LYS A 1 271 ? -30.963 -25.087 -19.919 1.00 87.31 271 LYS A O 1
ATOM 2238 N N . HIS A 1 272 ? -29.391 -23.798 -20.853 1.00 82.25 272 HIS A N 1
ATOM 2239 C CA . HIS A 1 272 ? -30.126 -23.469 -22.077 1.00 82.25 272 HIS A CA 1
ATOM 2240 C C . HIS A 1 272 ? -29.506 -24.100 -23.333 1.00 82.25 272 HIS A C 1
ATOM 2242 O O . HIS A 1 272 ? -29.613 -23.543 -24.427 1.00 82.25 272 HIS A O 1
ATOM 2248 N N . LEU A 1 273 ? -28.808 -25.234 -23.206 1.00 82.38 273 LEU A N 1
ATOM 2249 C CA . LEU A 1 273 ? -28.323 -25.955 -24.386 1.00 82.38 273 LEU A CA 1
ATOM 2250 C C . LEU A 1 273 ? -29.506 -26.607 -25.113 1.00 82.38 273 LEU A C 1
ATOM 2252 O O . LEU A 1 273 ? -30.450 -27.087 -24.490 1.00 82.38 273 LEU A O 1
ATOM 2256 N N . LYS A 1 274 ? -29.421 -26.673 -26.447 1.00 80.38 274 LYS A N 1
ATOM 2257 C CA . LYS A 1 274 ? -30.464 -27.266 -27.308 1.00 80.38 274 LYS A CA 1
ATOM 2258 C C . LYS A 1 274 ? -30.790 -28.729 -26.981 1.00 80.38 274 LYS A C 1
ATOM 2260 O O . LYS A 1 274 ? -31.862 -29.201 -27.327 1.00 80.38 274 LYS A O 1
ATOM 2265 N N . CYS A 1 275 ? -29.861 -29.434 -26.348 1.00 75.31 275 CYS A N 1
ATOM 2266 C CA . CYS A 1 275 ? -29.946 -30.852 -26.017 1.00 75.31 275 CYS A CA 1
ATOM 2267 C C . CYS A 1 275 ? -30.239 -31.129 -24.528 1.00 75.31 275 CYS A C 1
ATOM 2269 O O . CYS A 1 275 ? -30.208 -32.285 -24.122 1.00 75.31 275 CYS A O 1
ATOM 2271 N N . GLY A 1 276 ? -30.546 -30.099 -23.727 1.00 81.94 276 GLY A N 1
ATOM 2272 C CA . GLY A 1 276 ? -30.828 -30.219 -22.290 1.00 81.94 276 GLY A CA 1
ATOM 2273 C C . GLY A 1 276 ? -29.766 -29.560 -21.407 1.00 81.94 276 GLY A C 1
ATOM 2274 O O . GLY A 1 276 ? -28.694 -29.185 -21.874 1.00 81.94 276 GLY A O 1
ATOM 2275 N N . GLU A 1 277 ? -30.060 -29.368 -20.122 1.00 85.31 277 GLU A N 1
ATOM 2276 C CA . GLU A 1 277 ? -29.117 -28.734 -19.194 1.00 85.31 277 GLU A CA 1
ATOM 2277 C C . GLU A 1 277 ? -27.833 -29.559 -19.024 1.00 85.31 277 GLU A C 1
ATOM 2279 O O . GLU A 1 277 ? -27.869 -30.765 -18.790 1.00 85.31 277 GLU A O 1
ATOM 2284 N N . GLY A 1 278 ? -26.670 -28.915 -19.147 1.00 88.75 278 GLY A N 1
ATOM 2285 C CA . GLY A 1 278 ? -25.417 -29.661 -19.168 1.00 88.75 278 GLY A CA 1
ATOM 2286 C C . GLY A 1 278 ? -24.159 -28.810 -19.174 1.00 88.75 278 GLY A C 1
ATOM 2287 O O . GLY A 1 278 ? -24.190 -27.580 -19.121 1.00 88.75 278 GLY A O 1
ATOM 2288 N N . TRP A 1 279 ? -23.018 -29.486 -19.225 1.00 90.12 279 TRP A N 1
ATOM 2289 C CA . TRP A 1 279 ? -21.696 -28.867 -19.242 1.00 90.12 279 TRP A CA 1
ATOM 2290 C C . TRP A 1 279 ? -21.142 -28.815 -20.656 1.00 90.12 279 TRP A C 1
ATOM 2292 O O . TRP A 1 279 ? -21.057 -29.844 -21.318 1.00 90.12 279 TRP A O 1
ATOM 2302 N N . ILE A 1 280 ? -20.718 -27.636 -21.111 1.00 87.81 280 ILE A N 1
ATOM 2303 C CA . ILE A 1 280 ? -20.085 -27.463 -22.420 1.00 87.81 280 ILE A CA 1
ATOM 2304 C C . ILE A 1 280 ? -18.561 -27.419 -22.296 1.00 87.81 280 ILE A C 1
ATOM 2306 O O . ILE A 1 280 ? -18.006 -26.711 -21.449 1.00 87.81 280 ILE A O 1
ATOM 2310 N N . PHE A 1 281 ? -17.889 -28.151 -23.185 1.00 88.25 281 PHE A N 1
ATOM 2311 C CA . PHE A 1 281 ? -16.435 -28.258 -23.256 1.00 88.25 281 PHE A CA 1
ATOM 2312 C C . PHE A 1 281 ? -15.926 -28.011 -24.674 1.00 88.25 281 PHE A C 1
ATOM 2314 O O . PHE A 1 281 ? -16.583 -28.332 -25.662 1.00 88.25 281 PHE A O 1
ATOM 2321 N N . SER A 1 282 ? -14.707 -27.479 -24.786 1.00 85.44 282 SER A N 1
ATOM 2322 C CA . SER A 1 282 ? -14.004 -27.394 -26.070 1.00 85.44 282 SER A CA 1
ATOM 2323 C C . SER A 1 282 ? -13.411 -28.749 -26.465 1.00 85.44 282 SER A C 1
ATOM 2325 O O . SER A 1 282 ? -12.614 -29.319 -25.713 1.00 85.44 282 SER A O 1
ATOM 2327 N N . LYS A 1 283 ? -13.710 -29.218 -27.686 1.00 81.38 283 LYS A N 1
ATOM 2328 C CA . LYS A 1 283 ? -13.163 -30.469 -28.247 1.00 81.38 283 LYS A CA 1
ATOM 2329 C C . LYS A 1 283 ? -11.632 -30.487 -28.261 1.00 81.38 283 LYS A C 1
ATOM 2331 O O . LYS A 1 283 ? -11.037 -31.504 -27.933 1.00 81.38 283 LYS A O 1
ATOM 2336 N N . LYS A 1 284 ? -10.994 -29.360 -28.598 1.00 79.62 284 LYS A N 1
ATOM 2337 C CA . LYS A 1 284 ? -9.529 -29.263 -28.731 1.00 79.62 284 LYS A CA 1
ATOM 2338 C C . LYS A 1 284 ? -8.794 -29.364 -27.392 1.00 79.62 284 LYS A C 1
ATOM 2340 O O . LYS A 1 284 ? -7.670 -29.840 -27.359 1.00 79.62 284 LYS A O 1
ATOM 2345 N N . LYS A 1 285 ? -9.399 -28.866 -26.309 1.00 74.88 285 LYS A N 1
ATOM 2346 C CA . LYS A 1 285 ? -8.710 -28.697 -25.020 1.00 74.88 285 LYS A CA 1
ATOM 2347 C C . LYS A 1 285 ? -9.041 -29.769 -23.986 1.00 74.88 285 LYS A C 1
ATOM 2349 O O . LYS A 1 285 ? -8.217 -30.016 -23.118 1.00 74.88 285 LYS A O 1
ATOM 2354 N N . HIS A 1 286 ? -10.229 -30.373 -24.051 1.00 76.31 286 HIS A N 1
ATOM 2355 C CA . HIS A 1 286 ? -10.763 -31.128 -22.908 1.00 76.31 286 HIS A CA 1
ATOM 2356 C C . HIS A 1 286 ? -11.244 -32.544 -23.248 1.00 76.31 286 HIS A C 1
ATOM 2358 O O . HIS A 1 286 ? -11.661 -33.267 -22.348 1.00 76.31 286 HIS A O 1
ATOM 2364 N N . LYS A 1 287 ? -11.181 -32.969 -24.520 1.00 69.88 287 LYS A N 1
ATOM 2365 C CA . LYS A 1 287 ? -11.691 -34.283 -24.953 1.00 69.88 287 LYS A CA 1
ATOM 2366 C C . LYS A 1 287 ? -10.975 -35.447 -24.256 1.00 69.88 287 LYS A C 1
ATOM 2368 O O . LYS A 1 287 ? -11.634 -36.328 -23.720 1.00 69.88 287 LYS A O 1
ATOM 2373 N N . GLU A 1 288 ? -9.646 -35.422 -24.189 1.00 70.12 288 GLU A N 1
ATOM 2374 C CA . GLU A 1 288 ? -8.863 -36.483 -23.534 1.00 70.12 288 GLU A CA 1
ATOM 2375 C C . GLU A 1 288 ? -9.053 -36.506 -22.013 1.00 70.12 288 GLU A C 1
ATOM 2377 O O . GLU A 1 288 ? -9.224 -37.572 -21.425 1.00 70.12 288 GLU A O 1
ATOM 2382 N N . SER A 1 289 ? -9.085 -35.337 -21.370 1.00 71.25 289 SER A N 1
ATOM 2383 C CA . SER A 1 289 ? -9.258 -35.228 -19.918 1.00 71.25 289 SER A CA 1
ATOM 2384 C C . SER A 1 289 ? -10.639 -35.697 -19.460 1.00 71.25 289 SER A C 1
ATOM 2386 O O . SER A 1 289 ? -10.746 -36.348 -18.424 1.00 71.25 289 SER A O 1
ATOM 2388 N N . ILE A 1 290 ? -11.685 -35.415 -20.244 1.00 72.56 290 ILE A N 1
ATOM 2389 C CA . ILE A 1 290 ? -13.051 -35.869 -19.958 1.00 72.56 290 ILE A CA 1
ATOM 2390 C C . ILE A 1 290 ? -13.208 -37.367 -20.233 1.00 72.56 290 ILE A C 1
ATOM 2392 O O . ILE A 1 290 ? -13.788 -38.068 -19.408 1.00 72.56 290 ILE A O 1
ATOM 2396 N N . ASN A 1 291 ? -12.632 -37.886 -21.322 1.00 70.25 291 ASN A N 1
ATOM 2397 C CA . ASN A 1 291 ? -12.631 -39.328 -21.592 1.00 70.25 291 ASN A CA 1
ATOM 2398 C C . ASN A 1 291 ? -11.905 -40.112 -20.487 1.00 70.25 291 ASN A C 1
ATOM 2400 O O . ASN A 1 291 ? -12.371 -41.168 -20.062 1.00 70.25 291 ASN A O 1
ATOM 2404 N N . LYS A 1 292 ? -10.788 -39.571 -19.983 1.00 69.75 292 LYS A N 1
ATOM 2405 C CA . LYS A 1 292 ? -10.039 -40.144 -18.859 1.00 69.75 292 LYS A CA 1
ATOM 2406 C C . LYS A 1 292 ? -10.817 -40.070 -17.545 1.00 69.75 292 LYS A C 1
ATOM 2408 O O . LYS A 1 292 ? -10.730 -41.005 -16.754 1.00 69.75 292 LYS A O 1
ATOM 2413 N N . LEU A 1 293 ? -11.570 -38.986 -17.324 1.00 67.75 293 LEU A N 1
ATOM 2414 C CA . LEU A 1 293 ? -12.447 -38.843 -16.164 1.00 67.75 293 LEU A CA 1
ATOM 2415 C C . LEU A 1 293 ? -13.552 -39.902 -16.203 1.00 67.75 293 LEU A C 1
ATOM 2417 O O . LEU A 1 293 ? -13.687 -40.654 -15.254 1.00 67.75 293 LEU A O 1
ATOM 2421 N N . LEU A 1 294 ? -14.294 -40.021 -17.302 1.00 66.75 294 LEU A N 1
ATOM 2422 C CA . LEU A 1 294 ? -15.474 -40.887 -17.367 1.00 66.75 294 LEU A CA 1
ATOM 2423 C C . LEU A 1 294 ? -15.174 -42.392 -17.428 1.00 66.75 294 LEU A C 1
ATOM 2425 O O . LEU A 1 294 ? -16.117 -43.170 -17.350 1.00 66.75 294 LEU A O 1
ATOM 2429 N N . LYS A 1 295 ? -13.903 -42.810 -17.580 1.00 60.66 295 LYS A N 1
ATOM 2430 C CA . LYS A 1 295 ? -13.480 -44.222 -17.717 1.00 60.66 295 LYS A CA 1
ATOM 2431 C C . LYS A 1 295 ? -14.483 -45.062 -18.524 1.00 60.66 295 LYS A C 1
ATOM 2433 O O . LYS A 1 295 ? -14.872 -46.152 -18.110 1.00 60.66 295 LYS A O 1
ATOM 2438 N N . ILE A 1 296 ? -14.902 -44.570 -19.688 1.00 50.50 296 ILE A N 1
ATOM 2439 C CA . ILE A 1 296 ? -15.701 -45.389 -20.597 1.00 50.50 296 ILE A CA 1
ATOM 2440 C C . ILE A 1 296 ? -14.755 -46.482 -21.093 1.00 50.50 296 ILE A C 1
ATOM 2442 O O . ILE A 1 296 ? -13.822 -46.205 -21.850 1.00 50.50 296 ILE A O 1
ATOM 2446 N N . LYS A 1 297 ? -14.957 -47.722 -20.626 1.00 35.50 297 LYS A N 1
ATOM 2447 C CA . LYS A 1 297 ? -14.498 -48.897 -21.365 1.00 35.50 297 LYS A CA 1
ATOM 2448 C C . LYS A 1 297 ? -15.128 -48.759 -22.744 1.00 35.50 297 LYS A C 1
ATOM 2450 O O . LYS A 1 297 ? -16.337 -48.913 -22.883 1.00 35.50 297 LYS A O 1
ATOM 2455 N N . ILE A 1 298 ? -14.320 -48.385 -23.727 1.00 30.41 298 ILE A N 1
ATOM 2456 C CA . ILE A 1 298 ? -14.680 -48.582 -25.123 1.00 30.41 298 ILE A CA 1
ATOM 2457 C C . ILE A 1 298 ? -14.823 -50.100 -25.250 1.00 30.41 298 ILE A C 1
ATOM 2459 O O . ILE A 1 298 ? -13.831 -50.817 -25.103 1.00 30.41 298 ILE A O 1
ATOM 2463 N N . ALA A 1 299 ? -16.063 -50.571 -25.358 1.00 29.69 299 ALA A N 1
ATOM 2464 C CA . ALA A 1 299 ? -16.338 -51.863 -25.962 1.00 29.69 299 ALA A CA 1
ATOM 2465 C C . ALA A 1 299 ? -16.165 -51.716 -27.476 1.00 29.69 299 ALA A C 1
ATOM 2467 O O . ALA A 1 299 ? -16.578 -50.654 -28.002 1.00 29.69 299 ALA A O 1
#

Radius of gyration: 28.5 Å; Cα contacts (8 Å, |Δi|>4): 402; chains: 1; bounding box: 65×71×61 Å

Mean predicted aligned error: 16.94 Å

Organism: NCBI:txid1605892

Secondary structure (DSSP, 8-state):
--S-----SHHHHHHHHHHHHHHH-GGGT--HHHHHHHHHHHHHHHHHHHHT-SS-----HHHHHTS-SSTT-EE-TT--TTS-HHHHHHHHHHHHHHH-TTSEEEEE--TTTEEEEEEEEESS--B-GGGS-HHHHHHHHTT---EE--TTSGGG-TTB-HHHHHHHHHHHHHHHTT-EE--BGGGTB--BS-EEEEEESBTTB--EE----------------------PPPTT--EEEEEEETTEEEEEE--STTHHHHHHTT-EEETT-TTSSEEEEEHHHHHHHHHHHHT----

pLDDT: mean 83.21, std 16.52, range [26.53, 98.56]

Sequence (299 aa):
MKHFSNITSLEDLKSQYKKLALANHPDKGGKTETMQEINNEYDILFSIWKSKLSVKTNETAQSTRSEFYTAWGWKGDNYNSNLRTKDIAKIVREYLKEKYPTYKFSITAPDYNSLDIALLEAPQDVIVYDNLDDCQKKYYNENTLNFDVNYYHISKDDRLTELCREILQDAFDFAQTYNFNDSDAQIDYFHTNFYNGMSIGKWDKPFKVVEKQARIKAERPQKPTEQPEQKAIPENLDIQIIDYSEKAFALIGETKPIKEQLGNLGGKFNKHLKCGEGWIFSKKKHKESINKLLKIKIA

Foldseek 3Di:
DPQDDDQDALVSLLVSLLVQCLCQPVVNVHDPVSNVVSLVVSQVVNVVRCVVDPDHDPDHSVNSNPAFSAPPKDAAQQADPVDALVNLLVVLLVVCCVVPVQWDWDWDQDPPQATAIETQEHQDDFFDLVPDDPVQNVCVVVLQHKDWDDLVQLCPPNRTDNVNSVSVVVSVVSSRNHKIWNDDVVVPRTDMSYHYTYMHADNVRHHDNDNDDPPPPPPPCVPDPPPPPPPPDPLDFPWDWADQDPFKIWIDGDCVVVVVVCVVLVWDWDQDRPVGTTTMDTPVRRVVVVCVVNVPPPD

InterPro domains:
  IPR001623 DnaJ domain [PS50076] (1-73)
  IPR001623 DnaJ domain [cd06257] (9-45)
  IPR036869 Chaperone J-domain superfamily [G3DSA:1.10.287.110] (3-59)
  IPR036869 Chaperone J-domain superfamily [SSF46565] (7-46)
  IPR041311 Large polyvalent protein associated domain 29 [PF18847] (84-176)

Nearest PDB structures (foldseek):
  8j9i-assembly1_E6  TM=8.061E-01  e=1.382E-01  Euglena gracilis
  4fio-assembly1_C  TM=4.519E-01  e=5.925E+00  Methanobrevibacter ruminantium M1
  2mk4-assembly1_A  TM=3.552E-01  e=7.067E+00  Aeromonas sobria

Solvent-accessible surface area (backbone atoms only — not comparable to full-atom values): 17337 Å² total; per-residue (Å²): 127,91,83,71,72,90,71,83,46,62,68,50,45,53,52,53,47,34,55,52,49,53,66,27,29,53,94,71,75,22,51,64,67,60,41,51,53,52,52,56,56,44,43,57,49,42,55,56,44,59,70,70,46,92,65,92,71,90,80,45,52,67,61,63,68,74,42,60,61,39,97,76,34,50,72,26,92,63,46,51,93,86,59,50,55,62,54,50,30,50,53,50,46,51,51,48,46,68,77,38,65,43,43,39,71,50,57,41,48,57,78,88,45,22,42,33,45,22,46,30,33,26,51,53,85,46,62,34,69,86,62,42,53,76,68,51,44,50,27,49,77,70,59,55,30,51,49,78,45,59,80,94,44,42,89,69,44,64,42,38,32,70,70,43,27,54,54,52,46,53,55,49,54,59,50,43,26,52,24,34,39,35,52,39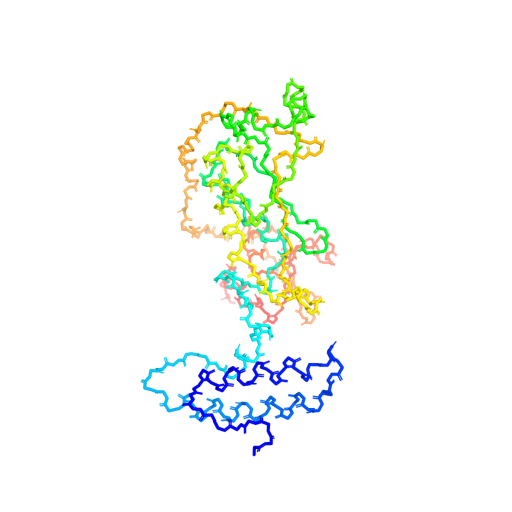,79,93,73,77,40,84,45,55,64,49,46,84,42,38,25,42,15,37,97,94,45,33,33,43,72,43,81,44,79,71,71,69,69,67,69,67,71,63,75,68,81,60,67,83,65,76,72,72,72,67,96,80,62,66,66,46,83,42,86,70,50,102,60,29,33,30,42,34,56,73,49,76,91,47,43,68,61,43,44,74,67,67,35,44,80,40,76,81,43,98,88,47,49,29,33,41,37,46,51,90,83,33,51,68,63,51,51,63,67,67,62,69,78,81,124